Protein AF-0000000070965185 (afdb_homodimer)

Secondary structure (DSSP, 8-state):
---HHHHHHHTT-EE-TTSSEEEEEEE-TTSEEPGGGS-TT--S-EES-EEEEEEEETT--EEEEE-SSEEEEEEEEES-EEEEEEETTTTEEEEEEESS-GGGT-BSEEEEPTT-EEEEEEGGGEEE-TTSS-EEE----TTTSEEEEEEEEESPP-GGG-EEPPHHHHHHH-GGGHHHHHHTS---/---HHHHHHHTT-EE-TTSSEEEEEEE-TTSEE-GGGS-TT--S-EES-EEEEEEEETT--EEEEE-SSEEEEEEEEES-EEEEEEETTTTEEEEEEESS-GGGT-BSEEEEPTT-EEEEEEGGGEEE-TTSS-EEE----TTTSEEEEEEEEESPP-GGG-EEPPHHHHHHH-GGGHHHHHHTS---

InterPro domains:
  IPR009327 Cupin domain of unknown function DUF985 [PF06172] (6-163)
  IPR009327 Cupin domain of unknown function DUF985 [cd06121] (4-180)
  IPR011051 RmlC-like cupin domain superfamily [SSF51182] (2-185)
  IPR014710 RmlC-like jelly roll fold [G3DSA:2.60.120.10] (1-186)
  IPR039935 Uncharacterized protein YML079W-like [PTHR33387] (2-185)

Organism: Chenopodium quinoa (NCBI:txid63459)

pLDDT: mean 97.07, std 2.96, range [78.81, 98.94]

Sequence (376 aa):
MLRASEIVEKLNLTPHPDGGFYFETFRDNSVSLSKSLLPPQYKVDRAVSTAIYFMLPSGSVAKIHRIPCAETFHHYMGEPITVMELDETNGQVKLTRVGPNLLEDEKPQHTVPPLMWFGSFPTKDITISADGSHIEVTPRDGDKYYTLLGVTCAPAFQYEDSESAKRSDLVAKFPKYESLISLLTSFDMLRASEIVEKLNLTPHPDGGFYFETFRDNSVSLSKSLLPPQYKVDRAVSTAIYFMLPSGSVAKIHRIPCAETFHHYMGEPITVMELDETNGQVKLTRVGPNLLEDEKPQHTVPPLMWFGSFPTKDITISADGSHIEVTPRDGDKYYTLLGVTCAPAFQYEDSESAKRSDLVAKFPKYESLISLLTSFD

Structure (mmCIF, N/CA/C/O backbone):
data_AF-0000000070965185-model_v1
#
loop_
_entity.id
_entity.type
_entity.pdbx_description
1 polymer 'DUF985 domain-containing protein'
#
loop_
_atom_site.group_PDB
_atom_site.id
_atom_site.type_symbol
_atom_site.label_atom_id
_atom_site.label_alt_id
_atom_site.label_comp_id
_atom_site.label_asym_id
_atom_site.label_entity_id
_atom_site.label_seq_id
_atom_site.pdbx_PDB_ins_code
_atom_site.Cartn_x
_atom_site.Cartn_y
_atom_site.Cartn_z
_atom_site.occupancy
_atom_site.B_iso_or_equiv
_atom_site.auth_seq_id
_atom_site.auth_comp_id
_atom_site.auth_asym_id
_atom_site.auth_atom_id
_atom_site.pdbx_PDB_model_num
ATOM 1 N N . MET A 1 1 ? -19.797 -3.625 10.93 1 81.62 1 MET A N 1
ATOM 2 C CA . MET A 1 1 ? -18.375 -3.359 10.773 1 81.62 1 MET A CA 1
ATOM 3 C C . MET A 1 1 ? -17.609 -3.699 12.055 1 81.62 1 MET A C 1
ATOM 5 O O . MET A 1 1 ? -18.125 -3.518 13.156 1 81.62 1 MET A O 1
ATOM 9 N N . LEU A 1 2 ? -16.453 -4.359 11.961 1 94.81 2 LEU A N 1
ATOM 10 C CA . LEU A 1 2 ? -15.609 -4.676 13.109 1 94.81 2 LEU A CA 1
ATOM 11 C C . LEU A 1 2 ? -15.289 -3.418 13.914 1 94.81 2 LEU A C 1
ATOM 13 O O . LEU A 1 2 ? -15.102 -2.342 13.344 1 94.81 2 LEU A O 1
ATOM 17 N N . ARG A 1 3 ? -15.25 -3.664 15.273 1 97.56 3 ARG A N 1
ATOM 18 C CA . ARG A 1 3 ? -14.789 -2.586 16.141 1 97.56 3 ARG A CA 1
ATOM 19 C C . ARG A 1 3 ? -13.273 -2.43 16.062 1 97.56 3 ARG A C 1
ATOM 21 O O . ARG A 1 3 ? -12.562 -3.389 15.75 1 97.56 3 ARG A O 1
ATOM 28 N N . ALA A 1 4 ? -12.789 -1.15 16.312 1 98.12 4 ALA A N 1
ATOM 29 C CA . ALA A 1 4 ? -11.352 -0.896 16.312 1 98.12 4 ALA A CA 1
ATOM 30 C C . ALA A 1 4 ? -10.625 -1.854 17.25 1 98.12 4 ALA A C 1
ATOM 32 O O . ALA A 1 4 ? -9.562 -2.383 16.906 1 98.12 4 ALA A O 1
ATOM 33 N N . SER A 1 5 ? -11.195 -2.061 18.375 1 97.94 5 SER A N 1
ATOM 34 C CA . SER A 1 5 ? -10.555 -2.914 19.375 1 97.94 5 SER A CA 1
ATOM 35 C C . SER A 1 5 ? -10.414 -4.344 18.859 1 97.94 5 SER A C 1
ATOM 37 O O . SER A 1 5 ? -9.422 -5.02 19.156 1 97.94 5 SER A O 1
ATOM 39 N N . GLU A 1 6 ? -11.359 -4.84 18.125 1 97.94 6 GLU A N 1
ATOM 40 C CA . GLU A 1 6 ? -11.281 -6.172 17.531 1 97.94 6 GLU A CA 1
ATOM 41 C C . GLU A 1 6 ? -10.172 -6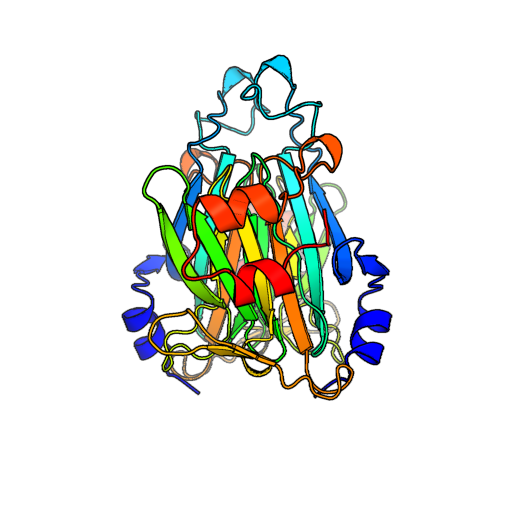.246 16.484 1 97.94 6 GLU A C 1
ATOM 43 O O . GLU A 1 6 ? -9.461 -7.25 16.375 1 97.94 6 GLU A O 1
ATOM 48 N N . ILE A 1 7 ? -10.07 -5.176 15.734 1 98.25 7 ILE A N 1
ATOM 49 C CA . ILE A 1 7 ? -9.047 -5.121 14.688 1 98.25 7 ILE A CA 1
ATOM 50 C C . ILE A 1 7 ? -7.664 -5.062 15.328 1 98.25 7 ILE A C 1
ATOM 52 O O . ILE A 1 7 ? -6.738 -5.742 14.883 1 98.25 7 ILE A O 1
ATOM 56 N N . VAL A 1 8 ? -7.535 -4.23 16.359 1 98.06 8 VAL A N 1
ATOM 57 C CA . VAL A 1 8 ? -6.277 -4.098 17.094 1 98.06 8 VAL A CA 1
ATOM 58 C C . VAL A 1 8 ? -5.816 -5.469 17.578 1 98.06 8 VAL A C 1
ATOM 60 O O . VAL A 1 8 ? -4.645 -5.82 17.438 1 98.06 8 VAL A O 1
ATOM 63 N N . GLU A 1 9 ? -6.711 -6.207 18.031 1 97.31 9 GLU A N 1
ATOM 64 C CA . GLU A 1 9 ? -6.395 -7.551 18.516 1 97.31 9 GLU A CA 1
ATOM 65 C C . GLU A 1 9 ? -6.051 -8.484 17.359 1 97.31 9 GLU A C 1
ATOM 67 O O . GLU A 1 9 ? -5.031 -9.18 17.406 1 97.31 9 GLU A O 1
ATOM 72 N N . LYS A 1 10 ? -6.805 -8.523 16.328 1 97.06 10 LYS A N 1
ATOM 73 C CA . LYS A 1 10 ? -6.66 -9.453 15.219 1 97.06 10 LYS A CA 1
ATOM 74 C C . LYS A 1 10 ? -5.359 -9.203 14.461 1 97.06 10 LYS A C 1
ATOM 76 O O . LYS A 1 10 ? -4.734 -10.141 13.961 1 97.06 10 LYS A O 1
ATOM 81 N N . LEU A 1 11 ? -5.016 -7.887 14.383 1 98.12 11 LEU A N 1
ATOM 82 C CA . LEU A 1 11 ? -3.848 -7.531 13.586 1 98.12 11 LEU A CA 1
ATOM 83 C C . LEU A 1 11 ? -2.645 -7.246 14.484 1 98.12 11 LEU A C 1
ATOM 85 O O . LEU A 1 11 ? -1.603 -6.797 14 1 98.12 11 LEU A O 1
ATOM 89 N N . ASN A 1 12 ? -2.771 -7.457 15.789 1 98 12 ASN A N 1
ATOM 90 C CA . ASN A 1 12 ? -1.71 -7.27 16.781 1 98 12 ASN A CA 1
ATOM 91 C C . ASN A 1 12 ? -1.151 -5.852 16.734 1 98 12 ASN A C 1
ATOM 93 O O . ASN A 1 12 ? 0.064 -5.656 16.797 1 98 12 ASN A O 1
ATOM 97 N N . LEU A 1 13 ? -2.043 -4.887 16.625 1 98.69 13 LEU A N 1
ATOM 98 C CA . LEU A 1 13 ? -1.599 -3.496 16.609 1 98.69 13 LEU A CA 1
ATOM 99 C C . LEU A 1 13 ? -1.17 -3.041 18 1 98.69 13 LEU A C 1
ATOM 101 O O . LEU A 1 13 ? -1.709 -3.51 19 1 98.69 13 LEU A O 1
ATOM 105 N N . THR A 1 14 ? -0.198 -2.125 18.031 1 98.44 14 THR A N 1
ATOM 106 C CA . THR A 1 14 ? 0.245 -1.485 19.266 1 98.44 14 THR A CA 1
ATOM 107 C C . THR A 1 14 ? 0.152 0.034 19.156 1 98.44 14 THR A C 1
ATOM 109 O O . THR A 1 14 ? 0.098 0.575 18.047 1 98.44 14 THR A O 1
ATOM 112 N N . PRO A 1 15 ? 0.067 0.725 20.234 1 96.5 15 PRO A N 1
ATOM 113 C CA . PRO A 1 15 ? -0.007 2.186 20.156 1 96.5 15 PRO A CA 1
ATOM 114 C C . PRO A 1 15 ? 1.183 2.799 19.422 1 96.5 15 PRO A C 1
ATOM 116 O O . PRO A 1 15 ? 2.322 2.373 19.625 1 96.5 15 PRO A O 1
ATOM 119 N N . HIS A 1 16 ? 0.896 3.67 18.547 1 93.94 16 HIS A N 1
ATOM 120 C CA . HIS A 1 16 ? 1.925 4.441 17.859 1 93.94 16 HIS A CA 1
ATOM 121 C C . HIS A 1 16 ? 2.357 5.648 18.688 1 93.94 16 HIS A C 1
ATOM 123 O O . HIS A 1 16 ? 1.524 6.305 19.312 1 93.94 16 HIS A O 1
ATOM 129 N N . PRO A 1 17 ? 3.564 6.094 18.641 1 84.12 17 PRO A N 1
ATOM 130 C CA . PRO A 1 17 ? 4.035 7.238 19.422 1 84.12 17 PRO A CA 1
ATOM 131 C C . PRO A 1 17 ? 3.342 8.547 19.031 1 84.12 17 PRO A C 1
ATOM 133 O O . PRO A 1 17 ? 3.141 9.414 19.891 1 84.12 17 PRO A O 1
ATOM 136 N N . ASP A 1 18 ? 2.879 8.656 17.812 1 78.81 18 ASP A N 1
ATOM 137 C CA . ASP A 1 18 ? 2.322 9.922 17.344 1 78.81 18 ASP A CA 1
ATOM 138 C C . ASP A 1 18 ? 0.8 9.836 17.234 1 78.81 18 ASP A C 1
ATOM 140 O O . ASP A 1 18 ? 0.172 10.703 16.609 1 78.81 18 ASP A O 1
ATOM 144 N N . GLY A 1 19 ? 0.265 8.766 17.75 1 85.44 19 GLY A N 1
ATOM 145 C CA . GLY A 1 19 ? -1.185 8.648 17.719 1 85.44 19 GLY A CA 1
ATOM 146 C C . GLY A 1 19 ? -1.668 7.453 16.906 1 85.44 19 GLY A C 1
ATOM 147 O O . GLY A 1 19 ? -1.078 7.109 15.883 1 85.44 19 GLY A O 1
ATOM 148 N N . GLY A 1 20 ? -2.668 6.824 17.391 1 95.12 20 GLY A N 1
ATOM 149 C CA . GLY A 1 20 ? -3.242 5.652 16.75 1 95.12 20 GLY A CA 1
ATOM 150 C C . GLY A 1 20 ? -2.529 4.363 17.125 1 95.12 20 GLY A C 1
ATOM 151 O O . GLY A 1 20 ? -2.016 4.23 18.234 1 95.12 20 GLY A O 1
ATOM 152 N N . PHE A 1 21 ? -2.676 3.379 16.203 1 98.5 21 PHE A N 1
ATOM 153 C CA . PHE A 1 21 ? -2.08 2.061 16.391 1 98.5 21 PHE A CA 1
ATOM 154 C C . PHE A 1 21 ? -1.338 1.624 15.125 1 98.5 21 PHE A C 1
ATOM 156 O O . PHE A 1 21 ? -1.629 2.105 14.031 1 98.5 21 PHE A O 1
ATOM 163 N N . TYR A 1 22 ? -0.39 0.752 15.352 1 98.69 22 TYR A N 1
ATOM 164 C CA . TYR A 1 22 ? 0.318 0.287 14.164 1 98.69 22 TYR A CA 1
ATOM 165 C C . TYR A 1 22 ? 0.951 -1.078 14.406 1 98.69 22 TYR A C 1
ATOM 167 O O . TYR A 1 22 ? 0.927 -1.59 15.531 1 98.69 22 TYR A O 1
ATOM 175 N N . PHE A 1 23 ? 1.422 -1.699 13.391 1 98.75 23 PHE A N 1
ATOM 176 C CA . PHE A 1 23 ? 2.219 -2.92 13.383 1 98.75 23 PHE A CA 1
ATOM 177 C C . PHE A 1 23 ? 3.08 -2.998 12.133 1 98.75 23 PHE A C 1
ATOM 179 O O . PHE A 1 23 ? 2.578 -2.836 11.016 1 98.75 23 PHE A O 1
ATOM 186 N N . GLU A 1 24 ? 4.398 -3.158 12.352 1 98.75 24 GLU A N 1
ATOM 187 C CA . GLU A 1 24 ? 5.25 -3.352 11.18 1 98.75 24 GLU A CA 1
ATOM 188 C C . GLU A 1 24 ? 5.09 -4.754 10.602 1 98.75 24 GLU A C 1
ATOM 190 O O . GLU A 1 24 ? 5.523 -5.734 11.211 1 98.75 24 GLU A O 1
ATOM 195 N N . THR A 1 25 ? 4.523 -4.816 9.406 1 98.81 25 THR A N 1
ATOM 196 C CA . THR A 1 25 ? 4.191 -6.098 8.797 1 98.81 25 THR A CA 1
ATOM 197 C C . THR A 1 25 ? 5.371 -6.633 7.992 1 98.81 25 THR A C 1
ATOM 199 O O . THR A 1 25 ? 5.449 -7.832 7.711 1 98.81 25 THR A O 1
ATOM 202 N N . PHE A 1 26 ? 6.23 -5.719 7.586 1 98.81 26 PHE A N 1
ATOM 203 C CA . PHE A 1 26 ? 7.297 -6.117 6.676 1 98.81 26 PHE A CA 1
ATOM 204 C C . PHE A 1 26 ? 8.461 -5.133 6.734 1 98.81 26 PHE A C 1
ATOM 206 O O . PHE A 1 26 ? 8.25 -3.922 6.812 1 98.81 26 PHE A O 1
ATOM 213 N N . ARG A 1 27 ? 9.68 -5.602 6.785 1 98.75 27 ARG A N 1
ATOM 214 C CA . ARG A 1 27 ? 10.945 -4.91 6.57 1 98.75 27 ARG A CA 1
ATOM 215 C C . ARG A 1 27 ? 11.852 -5.695 5.625 1 98.75 27 ARG A C 1
ATOM 217 O O . ARG A 1 27 ? 12.188 -6.852 5.898 1 98.75 27 ARG A O 1
ATOM 224 N N . ASP A 1 28 ? 12.227 -5.086 4.535 1 98.75 28 ASP A N 1
ATOM 225 C CA . ASP A 1 28 ? 12.906 -5.82 3.473 1 98.75 28 ASP A CA 1
ATOM 226 C C . ASP A 1 28 ? 14.422 -5.699 3.6 1 98.75 28 ASP A C 1
ATOM 228 O O . ASP A 1 28 ? 15.016 -4.754 3.078 1 98.75 28 ASP A O 1
ATOM 232 N N . ASN A 1 29 ? 15.047 -6.684 4.109 1 97.56 29 ASN A N 1
ATOM 233 C CA . ASN A 1 29 ? 16.5 -6.684 4.289 1 97.56 29 ASN A CA 1
ATOM 234 C C . ASN A 1 29 ? 17.203 -7.352 3.117 1 97.56 29 ASN A C 1
ATOM 236 O O . ASN A 1 29 ? 18.422 -7.578 3.166 1 97.56 29 ASN A O 1
ATOM 240 N N . SER A 1 30 ? 16.453 -7.656 2.039 1 97.62 30 SER A N 1
ATOM 241 C CA . SER A 1 30 ? 17.078 -8.289 0.884 1 97.62 30 SER A CA 1
ATOM 242 C C . SER A 1 30 ? 18.031 -7.336 0.18 1 97.62 30 SER A C 1
ATOM 244 O O . SER A 1 30 ? 18.938 -7.77 -0.54 1 97.62 30 SER A O 1
ATOM 246 N N . VAL A 1 31 ? 17.797 -6.043 0.33 1 97.88 31 VAL A N 1
ATOM 247 C CA . VAL A 1 31 ? 18.703 -4.996 -0.11 1 97.88 31 VAL A CA 1
ATOM 248 C C . VAL A 1 31 ? 19.016 -4.059 1.055 1 97.88 31 VAL A C 1
ATOM 250 O O . VAL A 1 31 ? 18.109 -3.455 1.634 1 97.88 31 VAL A O 1
ATOM 253 N N . SER A 1 32 ? 20.234 -3.98 1.403 1 97.19 32 SER A N 1
ATOM 254 C CA . SER A 1 32 ? 20.688 -3.064 2.445 1 97.19 32 SER A CA 1
ATOM 255 C C . SER A 1 32 ? 21.266 -1.784 1.845 1 97.19 32 SER A C 1
ATOM 257 O O . SER A 1 32 ? 22.125 -1.837 0.962 1 97.19 32 SER A O 1
ATOM 259 N N . LEU A 1 33 ? 20.75 -0.691 2.311 1 97.88 33 LEU A N 1
ATOM 260 C CA . LEU A 1 33 ? 21.219 0.603 1.822 1 97.88 33 LEU A CA 1
ATOM 261 C C . LEU A 1 33 ? 22.141 1.273 2.842 1 97.88 33 LEU A C 1
ATOM 263 O O . LEU A 1 33 ? 21.703 1.611 3.945 1 97.88 33 LEU A O 1
ATOM 267 N N . SER A 1 34 ? 23.359 1.507 2.4 1 97.06 34 SER A N 1
ATOM 268 C CA . SER A 1 34 ? 24.312 2.176 3.271 1 97.06 34 SER A CA 1
ATOM 269 C C . SER A 1 34 ? 24.047 3.674 3.354 1 97.06 34 SER A C 1
ATOM 271 O O . SER A 1 34 ? 23.75 4.312 2.34 1 97.06 34 SER A O 1
ATOM 273 N N . LYS A 1 35 ? 24.234 4.137 4.52 1 97.38 35 LYS A N 1
ATOM 274 C CA . LYS A 1 35 ? 24.094 5.57 4.746 1 97.38 35 LYS A CA 1
ATOM 275 C C . LYS A 1 35 ? 24.938 6.375 3.766 1 97.38 35 LYS A C 1
ATOM 277 O O . LYS A 1 35 ? 24.5 7.418 3.271 1 97.38 35 LYS A O 1
ATOM 282 N N . SER A 1 36 ? 26.094 5.887 3.436 1 96.12 36 SER A N 1
ATOM 283 C CA . SER A 1 36 ? 27.062 6.617 2.619 1 96.12 36 SER A CA 1
ATOM 284 C C . SER A 1 36 ? 26.562 6.766 1.184 1 96.12 36 SER A C 1
ATOM 286 O O . SER A 1 36 ? 27.062 7.602 0.431 1 96.12 36 SER A O 1
ATOM 288 N N . LEU A 1 37 ? 25.609 5.988 0.803 1 92.88 37 LEU A N 1
ATOM 289 C CA . LEU A 1 37 ? 25.109 6 -0.57 1 92.88 37 LEU A CA 1
ATOM 290 C C . LEU A 1 37 ? 23.781 6.723 -0.662 1 92.88 37 LEU A C 1
ATOM 292 O O . LEU A 1 37 ? 23.188 6.809 -1.74 1 92.88 37 LEU A O 1
ATOM 296 N N . LEU A 1 38 ? 23.297 7.199 0.474 1 97.62 38 LEU A N 1
ATOM 297 C CA . LEU A 1 38 ? 22.016 7.879 0.551 1 97.62 38 LEU A CA 1
ATOM 298 C C . LEU A 1 38 ? 22.188 9.383 0.737 1 97.62 38 LEU A C 1
ATOM 300 O O . LEU A 1 38 ? 23.25 9.828 1.171 1 97.62 38 LEU A O 1
ATOM 304 N N . PRO A 1 39 ? 21.141 10.141 0.344 1 97.31 39 PRO A N 1
ATOM 305 C CA . PRO A 1 39 ? 21.188 11.57 0.671 1 97.31 39 PRO A CA 1
ATOM 306 C C . PRO A 1 39 ? 21.469 11.828 2.15 1 97.31 39 PRO A C 1
ATOM 308 O O . PRO A 1 39 ? 21.141 10.984 2.996 1 97.31 39 PRO A O 1
ATOM 311 N N . PRO A 1 40 ? 21.953 13.008 2.498 1 97.38 40 PRO A N 1
ATOM 312 C CA . PRO A 1 40 ? 22.438 13.258 3.855 1 97.38 40 PRO A CA 1
ATOM 313 C C . PRO A 1 40 ? 21.328 13.266 4.895 1 97.38 40 PRO A C 1
ATOM 315 O O . PRO A 1 40 ? 21.594 13.148 6.094 1 97.38 40 PRO A O 1
ATOM 318 N N . GLN A 1 41 ? 20.125 13.367 4.461 1 97.31 41 GLN A N 1
ATOM 319 C CA . GLN A 1 41 ? 18.984 13.391 5.387 1 97.31 41 GLN A CA 1
ATOM 320 C C . GLN A 1 41 ? 18.75 12.008 6 1 97.31 41 GLN A C 1
ATOM 322 O O . GLN A 1 41 ? 18.031 11.883 6.992 1 97.31 41 GLN A O 1
ATOM 327 N N . TYR A 1 42 ? 19.312 10.984 5.301 1 98.5 42 TYR A N 1
ATOM 328 C CA . TYR A 1 42 ? 19.297 9.648 5.887 1 98.5 42 TYR A CA 1
ATOM 329 C C . TYR A 1 42 ? 20.453 9.453 6.855 1 98.5 42 TYR A C 1
ATOM 331 O O . TYR A 1 42 ? 21.609 9.531 6.465 1 98.5 42 TYR A O 1
ATOM 339 N N . LYS A 1 43 ? 20.172 9.008 8.07 1 98.38 43 LYS A N 1
ATOM 340 C CA . LYS A 1 43 ? 21.172 9.133 9.133 1 98.38 43 LYS A CA 1
ATOM 341 C C . LYS A 1 43 ? 21.781 7.781 9.477 1 98.38 43 LYS A C 1
ATOM 343 O O . LYS A 1 43 ? 22.797 7.715 10.172 1 98.38 43 LYS A O 1
ATOM 348 N N . VAL A 1 44 ? 21.156 6.691 9.055 1 98.31 44 VAL A N 1
ATOM 349 C CA . VAL A 1 44 ? 21.656 5.359 9.383 1 98.31 44 VAL A CA 1
ATOM 350 C C . VAL A 1 44 ? 21.484 4.438 8.18 1 98.31 44 VAL A C 1
ATOM 352 O O . VAL A 1 44 ? 20.75 4.758 7.242 1 98.31 44 VAL A O 1
ATOM 355 N N . ASP A 1 45 ? 22.25 3.305 8.195 1 98.31 45 ASP A N 1
ATOM 356 C CA . ASP A 1 45 ? 21.953 2.229 7.25 1 98.31 45 ASP A CA 1
ATOM 357 C C . ASP A 1 45 ? 20.531 1.712 7.422 1 98.31 45 ASP A C 1
ATOM 359 O O . ASP A 1 45 ? 19.938 1.855 8.492 1 98.31 45 ASP A O 1
ATOM 363 N N . ARG A 1 46 ? 20.125 1.162 6.305 1 98 46 ARG A N 1
ATOM 364 C CA . ARG A 1 46 ? 18.75 0.703 6.477 1 98 46 ARG A CA 1
ATOM 365 C C . ARG A 1 46 ? 18.375 -0.312 5.406 1 98 46 ARG A C 1
ATOM 367 O O . ARG A 1 46 ? 19.078 -0.448 4.398 1 98 46 ARG A O 1
ATOM 374 N N . ALA A 1 47 ? 17.266 -0.967 5.676 1 98.5 47 ALA A N 1
ATOM 375 C CA . ALA A 1 47 ? 16.609 -1.836 4.699 1 98.5 47 ALA A CA 1
ATOM 376 C C . ALA A 1 47 ? 15.992 -1.021 3.568 1 98.5 47 ALA A C 1
ATOM 378 O O . ALA A 1 47 ? 15.93 0.209 3.645 1 98.5 47 ALA A O 1
ATOM 379 N N . VAL A 1 48 ? 15.531 -1.652 2.545 1 98.62 48 VAL A N 1
ATOM 380 C CA . VAL A 1 48 ? 15.133 -0.94 1.335 1 98.62 48 VAL A CA 1
ATOM 381 C C . VAL A 1 48 ? 13.68 -0.483 1.459 1 98.62 48 VAL A C 1
ATOM 383 O O . VAL A 1 48 ? 13.273 0.493 0.824 1 98.62 48 VAL A O 1
ATOM 386 N N . SER A 1 49 ? 12.93 -1.162 2.326 1 98.88 49 SER A N 1
ATOM 387 C CA . SER A 1 49 ? 11.547 -0.715 2.449 1 98.88 49 SER A CA 1
ATOM 388 C C . SER A 1 49 ? 10.898 -1.261 3.719 1 98.88 49 SER A C 1
ATOM 390 O O . SER A 1 49 ? 11.398 -2.219 4.312 1 98.88 49 SER A O 1
ATOM 392 N N . THR A 1 50 ? 9.828 -0.645 4.121 1 98.94 50 THR A N 1
ATOM 393 C CA . THR A 1 50 ? 8.969 -1.132 5.191 1 98.94 50 THR A CA 1
ATOM 394 C C . THR A 1 50 ? 7.5 -1.001 4.805 1 98.94 50 THR A C 1
ATOM 396 O O . THR A 1 50 ? 7.145 -0.164 3.975 1 98.94 50 THR A O 1
ATOM 399 N N . ALA A 1 51 ? 6.691 -1.828 5.363 1 98.94 51 ALA A N 1
ATOM 400 C CA . ALA A 1 51 ? 5.234 -1.729 5.344 1 98.94 51 ALA A CA 1
ATOM 401 C C . ALA A 1 51 ? 4.656 -1.893 6.746 1 98.94 51 ALA A C 1
ATOM 403 O O . ALA A 1 51 ? 5.145 -2.705 7.535 1 98.94 51 ALA A O 1
ATOM 404 N N . ILE A 1 52 ? 3.627 -1.116 7.043 1 98.88 52 ILE A N 1
ATOM 405 C CA . ILE A 1 52 ? 2.953 -1.248 8.328 1 98.88 52 ILE A CA 1
ATOM 406 C C . ILE A 1 52 ? 1.439 -1.248 8.117 1 98.88 52 ILE A C 1
ATOM 408 O O . ILE A 1 52 ? 0.95 -0.789 7.082 1 98.88 52 ILE A O 1
ATOM 412 N N . TYR A 1 53 ? 0.749 -1.8 9.086 1 98.88 53 TYR A N 1
ATOM 413 C CA . TYR A 1 53 ? -0.616 -1.374 9.375 1 98.88 53 TYR A CA 1
ATOM 414 C C . TYR A 1 53 ? -0.624 -0.085 10.188 1 98.88 53 TYR A C 1
ATOM 416 O O . TYR A 1 53 ? 0.222 0.109 11.062 1 98.88 53 TYR A O 1
ATOM 424 N N . PHE A 1 54 ? -1.516 0.7 9.953 1 98.81 54 PHE A N 1
ATOM 425 C CA . PHE A 1 54 ? -1.743 1.922 10.719 1 98.81 54 PHE A CA 1
ATOM 426 C C . PHE A 1 54 ? -3.234 2.174 10.906 1 98.81 54 PHE A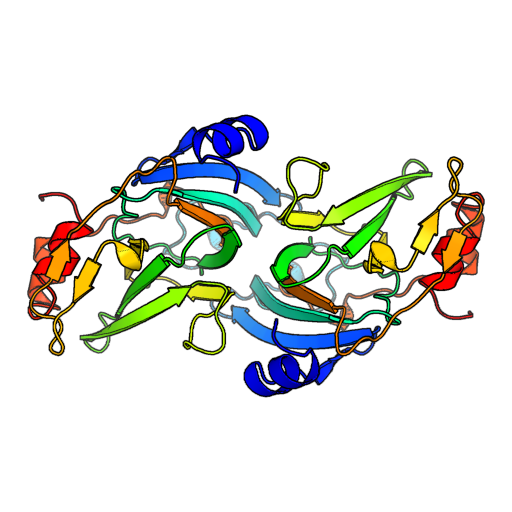 C 1
ATOM 428 O O . PHE A 1 54 ? -4.004 2.117 9.945 1 98.81 54 PHE A O 1
ATOM 435 N N . MET A 1 55 ? -3.643 2.355 12.133 1 98.81 55 MET A N 1
ATOM 436 C CA . MET A 1 55 ? -5.035 2.656 12.445 1 98.81 55 MET A CA 1
ATOM 437 C C . MET A 1 55 ? -5.156 4.008 13.133 1 98.81 55 MET A C 1
ATOM 439 O O . MET A 1 55 ? -4.449 4.281 14.109 1 98.81 55 MET A O 1
ATOM 443 N N . LEU A 1 56 ? -6.004 4.816 12.617 1 98.75 56 LEU A N 1
ATOM 444 C CA . LEU A 1 56 ? -6.301 6.113 13.211 1 98.75 56 LEU A CA 1
ATOM 445 C C . LEU A 1 56 ? -7.762 6.191 13.648 1 98.75 56 LEU A C 1
ATOM 447 O O . LEU A 1 56 ? -8.648 6.426 12.828 1 98.75 56 LEU A O 1
ATOM 451 N N . PRO A 1 57 ? -8.023 6.02 14.938 1 98.5 57 PRO A N 1
ATOM 452 C CA . PRO A 1 57 ? -9.391 6.16 15.438 1 98.5 57 PRO A CA 1
ATOM 453 C C . PRO A 1 57 ? -9.836 7.617 15.539 1 98.5 57 PRO A C 1
ATOM 455 O O . PRO A 1 57 ? -9 8.516 15.664 1 98.5 57 PRO A O 1
ATOM 458 N N . SER A 1 58 ? -11.141 7.793 15.461 1 98.5 58 SER A N 1
ATOM 459 C CA . SER A 1 58 ? -11.688 9.109 15.797 1 98.5 58 SER A CA 1
ATOM 460 C C . SER A 1 58 ? -11.172 9.578 17.156 1 98.5 58 SER A C 1
ATOM 462 O O . SER A 1 58 ? -11.008 8.781 18.078 1 98.5 58 SER A O 1
ATOM 464 N N . GLY A 1 59 ? -10.852 10.883 17.188 1 97.5 59 GLY A N 1
ATOM 465 C CA . GLY A 1 59 ? -10.32 11.438 18.422 1 97.5 59 GLY A CA 1
ATOM 466 C C . GLY A 1 59 ? -8.805 11.453 18.469 1 97.5 59 GLY A C 1
ATOM 467 O O . GLY A 1 59 ? -8.211 12.047 19.375 1 97.5 59 GLY A O 1
ATOM 468 N N . SER A 1 60 ? -8.203 10.805 17.531 1 97 60 SER A N 1
ATOM 469 C CA . SER A 1 60 ? -6.746 10.789 17.406 1 97 60 SER A CA 1
ATOM 470 C C . SER A 1 60 ? -6.285 11.469 16.125 1 97 60 SER A C 1
ATOM 472 O O . SER A 1 60 ? -7.059 11.594 15.172 1 97 60 SER A O 1
ATOM 474 N N . VAL A 1 61 ? -5.035 11.969 16.109 1 97.19 61 VAL A N 1
ATOM 475 C CA . VAL A 1 61 ? -4.406 12.523 14.922 1 97.19 61 VAL A CA 1
ATOM 476 C C . VAL A 1 61 ? -3.002 11.945 14.758 1 97.19 61 VAL A C 1
ATOM 478 O O . VAL A 1 61 ? -2.451 11.367 15.695 1 97.19 61 VAL A O 1
ATOM 481 N N . ALA A 1 62 ? -2.512 11.984 13.578 1 97.12 62 ALA A N 1
ATOM 482 C CA . ALA A 1 62 ? -1.088 11.781 13.328 1 97.12 62 ALA A CA 1
ATOM 483 C C . ALA A 1 62 ? -0.357 13.117 13.203 1 97.12 62 ALA A C 1
ATOM 485 O O . ALA A 1 62 ? -0.611 13.883 12.273 1 97.12 62 ALA A O 1
ATOM 486 N N . LYS A 1 63 ? 0.545 13.352 14.07 1 96.69 63 LYS A N 1
ATOM 487 C CA . LYS A 1 63 ? 1.175 14.664 14.188 1 96.69 63 LYS A CA 1
ATOM 488 C C . LYS A 1 63 ? 2.072 14.945 12.984 1 96.69 63 LYS A C 1
ATOM 490 O O . LYS A 1 63 ? 2.602 14.023 12.367 1 96.69 63 LYS A O 1
ATOM 495 N N . ILE A 1 64 ? 2.271 16.234 12.758 1 97.25 64 ILE A N 1
ATOM 496 C CA . ILE A 1 64 ? 3.096 16.688 11.641 1 97.25 64 ILE A CA 1
ATOM 497 C C . ILE A 1 64 ? 4.551 16.297 11.883 1 97.25 64 ILE A C 1
ATOM 499 O O . ILE A 1 64 ? 5.102 16.562 12.953 1 97.25 64 ILE A O 1
ATOM 503 N N . HIS A 1 65 ? 5.117 15.641 10.953 1 97.12 65 HIS A N 1
ATOM 504 C CA . HIS A 1 65 ? 6.523 15.234 10.945 1 97.12 65 HIS A CA 1
ATOM 505 C C . HIS A 1 65 ? 7.082 15.219 9.531 1 97.12 65 HIS A C 1
ATOM 507 O O . HIS A 1 65 ? 6.348 15.422 8.562 1 97.12 65 HIS A O 1
ATOM 513 N N . ARG A 1 66 ? 8.328 15.133 9.461 1 97.69 66 ARG A N 1
ATOM 514 C CA . ARG A 1 66 ? 9.039 15.078 8.188 1 97.69 66 ARG A CA 1
ATOM 515 C C . ARG A 1 66 ? 10.062 13.953 8.172 1 97.69 66 ARG A C 1
ATOM 517 O O . ARG A 1 66 ? 10.758 13.727 9.164 1 97.69 66 ARG A O 1
ATOM 524 N N . ILE A 1 67 ? 10.078 13.219 7.062 1 98.25 67 ILE A N 1
ATOM 525 C CA . ILE A 1 67 ? 11.023 12.117 6.871 1 98.25 67 ILE A CA 1
ATOM 526 C C . ILE A 1 67 ? 11.641 12.211 5.477 1 98.25 67 ILE A C 1
ATOM 528 O O . ILE A 1 67 ? 11.062 12.812 4.57 1 98.25 67 ILE A O 1
ATOM 532 N N . PRO A 1 68 ? 12.82 11.633 5.32 1 98.5 68 PRO A N 1
ATOM 533 C CA . PRO A 1 68 ? 13.492 11.773 4.027 1 98.5 68 PRO A CA 1
ATOM 534 C C . PRO A 1 68 ? 12.906 10.852 2.957 1 98.5 68 PRO A C 1
ATOM 536 O O . PRO A 1 68 ? 13.109 11.094 1.762 1 98.5 68 PRO A O 1
ATOM 539 N N . CYS A 1 69 ? 12.219 9.797 3.344 1 98.69 69 CYS A N 1
ATOM 540 C CA . CYS A 1 69 ? 11.648 8.898 2.348 1 98.69 69 CYS A CA 1
ATOM 541 C C . CYS A 1 69 ? 10.227 9.312 1.996 1 98.69 69 CYS A C 1
ATOM 543 O O . CYS A 1 69 ? 9.57 10.023 2.764 1 98.69 69 CYS A O 1
ATOM 545 N N . ALA A 1 70 ? 9.789 8.953 0.802 1 98.75 70 ALA A N 1
ATOM 546 C CA . ALA A 1 70 ? 8.367 9.055 0.49 1 98.75 70 ALA A CA 1
ATOM 547 C C . ALA A 1 70 ? 7.547 8.102 1.354 1 98.75 70 ALA A C 1
ATOM 549 O O . ALA A 1 70 ? 8.047 7.062 1.79 1 98.75 70 ALA A O 1
ATOM 550 N N . GLU A 1 71 ? 6.41 8.477 1.661 1 98.75 71 GLU A N 1
ATOM 551 C CA . GLU A 1 71 ? 5.465 7.66 2.416 1 98.75 71 GLU A CA 1
ATOM 552 C C . GLU A 1 71 ? 4.141 7.516 1.671 1 98.75 71 GLU A C 1
ATOM 554 O O . GLU A 1 71 ? 3.518 8.516 1.302 1 98.75 71 GLU A O 1
ATOM 559 N N . THR A 1 72 ? 3.729 6.309 1.385 1 98.94 72 THR A N 1
ATOM 560 C CA . THR A 1 72 ? 2.482 6.066 0.665 1 98.94 72 THR A CA 1
ATOM 561 C C . THR A 1 72 ? 1.414 5.516 1.605 1 98.94 72 THR A C 1
ATOM 563 O O . THR A 1 72 ? 1.645 4.527 2.305 1 98.94 72 THR A O 1
ATOM 566 N N . PHE A 1 73 ? 0.253 6.152 1.625 1 98.94 73 PHE A N 1
ATOM 567 C CA . PHE A 1 73 ? -0.916 5.715 2.379 1 98.94 73 PHE A CA 1
ATOM 568 C C . PHE A 1 73 ? -1.826 4.855 1.514 1 98.94 73 PHE A C 1
ATOM 570 O O . PHE A 1 73 ? -2.039 5.152 0.337 1 98.94 73 PHE A O 1
ATOM 577 N N . HIS A 1 74 ? -2.352 3.809 2.082 1 98.94 74 HIS A N 1
ATOM 578 C CA . HIS A 1 74 ? -3.307 2.902 1.452 1 98.94 74 HIS A CA 1
ATOM 579 C C . HIS A 1 74 ? -4.551 2.729 2.316 1 98.94 74 HIS A C 1
ATOM 581 O O . HIS A 1 74 ? -4.473 2.211 3.432 1 98.94 74 HIS A O 1
ATOM 587 N N . HIS A 1 75 ? -5.715 3.1 1.838 1 98.94 75 HIS A N 1
ATOM 588 C CA . HIS A 1 75 ? -6.934 2.945 2.619 1 98.94 75 HIS A CA 1
ATOM 589 C C . HIS A 1 75 ? -7.453 1.513 2.553 1 98.94 75 HIS A C 1
ATOM 591 O O . HIS A 1 75 ? -7.652 0.971 1.463 1 98.94 75 HIS A O 1
ATOM 597 N N . TYR A 1 76 ? -7.711 0.933 3.705 1 98.75 76 TYR A N 1
ATOM 598 C CA . TYR A 1 76 ? -8.203 -0.441 3.736 1 98.75 76 TYR A CA 1
ATOM 599 C C . TYR A 1 76 ? -9.656 -0.492 4.188 1 98.75 76 TYR A C 1
ATOM 601 O O . TYR A 1 76 ? -10.484 -1.152 3.555 1 98.75 76 TYR A O 1
ATOM 609 N N . MET A 1 77 ? -9.898 0.205 5.379 1 97.62 77 MET A N 1
ATOM 610 C CA . MET A 1 77 ? -11.203 0.064 6.016 1 97.62 77 MET A CA 1
ATOM 611 C C . MET A 1 77 ? -11.57 1.326 6.789 1 97.62 77 MET A C 1
ATOM 613 O O . MET A 1 77 ? -10.695 2.027 7.297 1 97.62 77 MET A O 1
ATOM 617 N N . GLY A 1 78 ? -12.883 1.516 6.914 1 98 78 GLY A N 1
ATOM 618 C CA . GLY A 1 78 ? -13.383 2.602 7.738 1 98 78 GLY A CA 1
ATOM 619 C C . GLY A 1 78 ? -13.531 3.908 6.98 1 98 78 GLY A C 1
ATOM 620 O O . GLY A 1 78 ? -13.789 3.906 5.777 1 98 78 GLY A O 1
ATOM 621 N N . GLU A 1 79 ? -13.469 4.98 7.707 1 98.12 79 GLU A N 1
ATOM 622 C CA . GLU A 1 79 ? -13.695 6.312 7.156 1 98.12 79 GLU A CA 1
ATOM 623 C C . GLU A 1 79 ? -12.406 6.918 6.609 1 98.12 79 GLU A C 1
ATOM 625 O O . GLU A 1 79 ? -11.312 6.422 6.891 1 98.12 79 GLU A O 1
ATOM 630 N N . PRO A 1 80 ? -12.5 7.945 5.777 1 98.81 80 PRO A N 1
ATOM 631 C CA . PRO A 1 80 ? -11.281 8.547 5.23 1 98.81 80 PRO A CA 1
ATOM 632 C C . PRO A 1 80 ? -10.5 9.352 6.27 1 98.81 80 PRO A C 1
ATOM 634 O O . PRO A 1 80 ? -11.062 9.766 7.285 1 98.81 80 PRO A O 1
ATOM 637 N N . ILE A 1 81 ? -9.258 9.453 5.992 1 98.81 81 ILE A N 1
ATOM 638 C CA . ILE A 1 81 ? -8.445 10.469 6.664 1 98.81 81 ILE A CA 1
ATOM 639 C C . ILE A 1 81 ? -8.133 11.602 5.691 1 98.81 81 ILE A C 1
ATOM 641 O O . ILE A 1 81 ? -8.219 11.43 4.477 1 98.81 81 ILE A O 1
ATOM 645 N N . THR A 1 82 ? -7.781 12.727 6.266 1 98.88 82 THR A N 1
ATOM 646 C CA . THR A 1 82 ? -7.188 13.82 5.5 1 98.88 82 THR A CA 1
ATOM 647 C C . THR A 1 82 ? -5.703 13.961 5.812 1 98.88 82 THR A C 1
ATOM 649 O O . THR A 1 82 ? -5.316 14.062 6.98 1 98.88 82 THR A O 1
ATOM 652 N N . VAL A 1 83 ? -4.902 13.906 4.781 1 98.81 83 VAL A N 1
ATOM 653 C CA . VAL A 1 83 ? -3.473 14.172 4.898 1 98.81 83 VAL A CA 1
ATOM 654 C C . VAL A 1 83 ? -3.188 15.633 4.57 1 98.81 83 VAL A C 1
ATOM 656 O O . VAL A 1 83 ? -3.541 16.109 3.49 1 98.81 83 VAL A O 1
ATOM 659 N N . MET A 1 84 ? -2.584 16.312 5.512 1 98.62 84 MET A N 1
ATOM 660 C CA . MET A 1 84 ? -2.146 17.688 5.309 1 98.62 84 MET A CA 1
ATOM 661 C C . MET A 1 84 ? -0.662 17.75 4.969 1 98.62 84 MET A C 1
ATOM 663 O O . MET A 1 84 ? 0.169 17.219 5.707 1 98.62 84 MET A O 1
ATOM 667 N N . GLU A 1 85 ? -0.323 18.344 3.904 1 98.81 85 GLU A N 1
ATOM 668 C CA . GLU A 1 85 ? 1.058 18.578 3.494 1 98.81 85 GLU A CA 1
ATOM 669 C C . GLU A 1 85 ? 1.372 20.078 3.463 1 98.81 85 GLU A C 1
ATOM 671 O O . GLU A 1 85 ? 0.593 20.875 2.93 1 98.81 85 GLU A O 1
ATOM 676 N N . LEU A 1 86 ? 2.449 20.453 4.059 1 98.5 86 LEU A N 1
ATOM 677 C CA . LEU A 1 86 ? 2.924 21.844 4.098 1 98.5 86 LEU A CA 1
ATOM 678 C C . LEU A 1 86 ? 4.219 21.984 3.309 1 98.5 86 LEU A C 1
ATOM 680 O O . LEU A 1 86 ? 5.277 21.531 3.748 1 98.5 86 LEU A O 1
ATOM 684 N N . ASP A 1 87 ? 4.133 22.609 2.205 1 97.12 87 ASP A N 1
ATOM 685 C CA . ASP A 1 87 ? 5.293 22.828 1.348 1 97.12 87 ASP A CA 1
ATOM 686 C C . ASP A 1 87 ? 5.996 24.141 1.683 1 97.12 87 ASP A C 1
ATOM 688 O O . ASP A 1 87 ? 5.559 25.203 1.251 1 97.12 87 ASP A O 1
ATOM 692 N N . GLU A 1 88 ? 7.07 24.078 2.287 1 95 88 GLU A N 1
ATOM 693 C CA . GLU A 1 88 ? 7.785 25.266 2.75 1 95 88 GLU A CA 1
ATOM 694 C C . GLU A 1 88 ? 8.414 26.016 1.582 1 95 88 GLU A C 1
ATOM 696 O O . GLU A 1 88 ? 8.758 27.203 1.71 1 95 88 GLU A O 1
ATOM 701 N N . THR A 1 89 ? 8.656 25.359 0.516 1 93.5 89 THR A N 1
ATOM 702 C CA . THR A 1 89 ? 9.344 25.984 -0.607 1 93.5 89 THR A CA 1
ATOM 703 C C . THR A 1 89 ? 8.445 26.984 -1.304 1 93.5 89 THR A C 1
ATOM 705 O O . THR A 1 89 ? 8.914 28.031 -1.783 1 93.5 89 THR A O 1
ATOM 708 N N . ASN A 1 90 ? 7.113 26.766 -1.271 1 93.12 90 ASN A N 1
ATOM 709 C CA . ASN A 1 90 ? 6.23 27.672 -1.99 1 93.12 90 ASN A CA 1
ATOM 710 C C . ASN A 1 90 ? 5.094 28.172 -1.102 1 93.12 90 ASN A C 1
ATOM 712 O O . ASN A 1 90 ? 4.25 28.953 -1.544 1 93.12 90 ASN A O 1
ATOM 716 N N . GLY A 1 91 ? 4.977 27.656 0.079 1 92.94 91 GLY A N 1
ATOM 717 C CA . GLY A 1 91 ? 3.994 28.125 1.045 1 92.94 91 GLY A CA 1
ATOM 718 C C . GLY A 1 91 ? 2.623 27.516 0.844 1 92.94 91 GLY A C 1
ATOM 719 O O . GLY A 1 91 ? 1.648 27.938 1.471 1 92.94 91 GLY A O 1
ATOM 720 N N . GLN A 1 92 ? 2.572 26.5 0.024 1 95.25 92 GLN A N 1
ATOM 721 C CA . GLN A 1 92 ? 1.282 25.891 -0.286 1 95.25 92 GLN A CA 1
ATOM 722 C C . GLN A 1 92 ? 0.939 24.797 0.714 1 95.25 92 GLN A C 1
ATOM 724 O O . GLN A 1 92 ? 1.83 24.109 1.232 1 95.25 92 GLN A O 1
ATOM 729 N N . VAL A 1 93 ? -0.368 24.703 0.987 1 97.56 93 VAL A N 1
ATOM 730 C CA . VAL A 1 93 ? -0.919 23.625 1.81 1 97.56 93 VAL A CA 1
ATOM 731 C C . VAL A 1 93 ? -1.831 22.75 0.962 1 97.56 93 VAL A C 1
ATOM 733 O O . VAL A 1 93 ? -2.65 23.25 0.19 1 97.56 93 VAL A O 1
ATOM 736 N N . LYS A 1 94 ? -1.604 21.516 1.057 1 98 94 LYS A N 1
ATOM 737 C CA . LYS A 1 94 ? -2.43 20.547 0.347 1 98 94 LYS A CA 1
ATOM 738 C C . LYS A 1 94 ? -3.156 19.625 1.323 1 98 94 LYS A C 1
ATOM 740 O O . LYS A 1 94 ? -2.547 19.094 2.252 1 98 94 LYS A O 1
ATOM 745 N N . LEU A 1 95 ? -4.473 19.469 1.159 1 98.19 95 LEU A N 1
ATOM 746 C CA . LEU A 1 95 ? -5.289 18.516 1.901 1 98.19 95 LEU A CA 1
ATOM 747 C C . LEU A 1 95 ? -5.805 17.406 0.985 1 98.19 95 LEU A C 1
ATOM 749 O O . LEU A 1 95 ? -6.508 17.688 0.01 1 98.19 95 LEU A O 1
ATOM 753 N N . THR A 1 96 ? -5.457 16.203 1.254 1 98.81 96 THR A N 1
ATOM 754 C CA . THR A 1 96 ? -5.875 15.062 0.446 1 98.81 96 THR A CA 1
ATOM 755 C C . THR A 1 96 ? -6.695 14.086 1.278 1 98.81 96 THR A C 1
ATOM 757 O O . THR A 1 96 ? -6.262 13.656 2.35 1 98.81 96 THR A O 1
ATOM 760 N N . ARG A 1 97 ? -7.891 13.758 0.839 1 98.88 97 ARG A N 1
ATOM 761 C CA . ARG A 1 97 ? -8.695 12.75 1.515 1 98.88 97 ARG A CA 1
ATOM 762 C C . ARG A 1 97 ? -8.367 11.352 1.005 1 98.88 97 ARG A C 1
ATOM 764 O O . ARG A 1 97 ? -8.57 11.047 -0.173 1 98.88 97 ARG A O 1
ATOM 771 N N . VAL A 1 98 ? -7.824 10.547 1.848 1 98.94 98 VAL A N 1
ATOM 772 C CA . VAL A 1 98 ? -7.523 9.148 1.551 1 98.94 98 VAL A CA 1
ATOM 773 C C . VAL A 1 98 ? -8.672 8.266 2.025 1 98.94 98 VAL A C 1
ATOM 775 O O . VAL A 1 98 ? -8.922 8.148 3.229 1 98.94 98 VAL A O 1
ATOM 778 N N . GLY A 1 99 ? -9.398 7.688 1.086 1 98.56 99 GLY A N 1
ATOM 779 C CA . GLY A 1 99 ? -10.594 6.914 1.365 1 98.56 99 GLY A CA 1
ATOM 780 C C . GLY A 1 99 ? -11.125 6.176 0.15 1 98.56 99 GLY A C 1
ATOM 781 O O . GLY A 1 99 ? -10.508 6.203 -0.917 1 98.56 99 GLY A O 1
ATOM 782 N N . PRO A 1 100 ? -12.18 5.559 0.321 1 95.5 100 PRO A N 1
ATOM 783 C CA . PRO A 1 100 ? -12.664 4.652 -0.724 1 95.5 100 PRO A CA 1
ATOM 784 C C . PRO A 1 100 ? -13.617 5.332 -1.698 1 95.5 100 PRO A C 1
ATOM 786 O O . PRO A 1 100 ? -13.961 4.762 -2.736 1 95.5 100 PRO A O 1
ATOM 789 N N . ASN A 1 101 ? -14.086 6.52 -1.451 1 97.19 101 ASN A N 1
ATOM 790 C CA . ASN A 1 101 ? -15.148 7.117 -2.254 1 97.19 101 ASN A CA 1
ATOM 791 C C . ASN A 1 101 ? -14.586 7.941 -3.408 1 97.19 101 ASN A C 1
ATOM 793 O O . ASN A 1 101 ? -14.461 9.164 -3.301 1 97.19 101 ASN A O 1
ATOM 797 N N . LEU A 1 102 ? -14.422 7.305 -4.523 1 97.25 102 LEU A N 1
ATOM 798 C CA . LEU A 1 102 ? -13.844 7.941 -5.703 1 97.25 102 LEU A CA 1
ATOM 799 C C . LEU A 1 102 ? -14.75 9.062 -6.211 1 97.25 102 LEU A C 1
ATOM 801 O O . LEU A 1 102 ? -14.266 10.047 -6.77 1 97.25 102 LEU A O 1
ATOM 805 N N . LEU A 1 103 ? -16 8.945 -6.004 1 95.38 103 LEU A N 1
ATOM 806 C CA . LEU A 1 103 ? -16.969 9.914 -6.512 1 95.38 103 LEU A CA 1
ATOM 807 C C . LEU A 1 103 ? -16.922 11.203 -5.699 1 95.38 103 LEU A C 1
ATOM 809 O O . LEU A 1 103 ? -17.375 12.25 -6.164 1 95.38 103 LEU A O 1
ATOM 813 N N . GLU A 1 104 ? -16.391 11.117 -4.516 1 95.81 104 GLU A N 1
ATOM 814 C CA . GLU A 1 104 ? -16.234 12.289 -3.664 1 95.81 104 GLU A CA 1
ATOM 815 C C . GLU A 1 104 ? -14.781 12.742 -3.6 1 95.81 104 GLU A C 1
ATOM 817 O O . GLU A 1 104 ? -14.336 13.273 -2.582 1 95.81 104 GLU A O 1
ATOM 822 N N . ASP A 1 105 ? -14 12.344 -4.543 1 95.62 105 ASP A N 1
ATOM 823 C CA . ASP A 1 105 ? -12.625 12.758 -4.762 1 95.62 105 ASP A CA 1
ATOM 824 C C . ASP A 1 105 ? -11.703 12.203 -3.676 1 95.62 105 ASP A C 1
ATOM 826 O O . ASP A 1 105 ? -10.641 12.766 -3.402 1 95.62 105 ASP A O 1
ATOM 830 N N . GLU A 1 106 ? -12.195 11.203 -2.945 1 98.38 106 GLU A N 1
ATOM 831 C CA . GLU A 1 106 ? -11.273 10.453 -2.1 1 98.38 106 GLU A CA 1
ATOM 832 C C . GLU A 1 106 ? -10.352 9.57 -2.936 1 98.38 106 GLU A C 1
ATOM 834 O O . GLU A 1 106 ? -10.711 9.148 -4.035 1 98.38 106 GLU A O 1
ATOM 839 N N . LYS A 1 107 ? -9.18 9.414 -2.449 1 98.62 107 LYS A N 1
ATOM 840 C CA . LYS A 1 107 ? -8.188 8.57 -3.111 1 98.62 107 LYS A CA 1
ATOM 841 C C . LYS A 1 107 ? -7.852 7.344 -2.268 1 98.62 107 LYS A C 1
ATOM 843 O O . LYS A 1 107 ? -7.512 7.469 -1.088 1 98.62 107 LYS A O 1
ATOM 848 N N . PRO A 1 108 ? -7.883 6.172 -2.871 1 98.75 108 PRO A N 1
ATOM 849 C CA . PRO A 1 108 ? -7.527 4.996 -2.074 1 98.75 108 PRO A CA 1
ATOM 850 C C . PRO A 1 108 ? -6.031 4.918 -1.773 1 98.75 108 PRO A C 1
ATOM 852 O O . PRO A 1 108 ? -5.613 4.164 -0.89 1 98.75 108 PRO A O 1
ATOM 855 N N . GLN A 1 109 ? -5.223 5.707 -2.502 1 98.94 109 GLN A N 1
ATOM 856 C CA . GLN A 1 109 ? -3.77 5.77 -2.371 1 98.94 109 GLN A CA 1
ATOM 857 C C . GLN A 1 109 ? -3.27 7.207 -2.467 1 98.94 109 GLN A C 1
ATOM 859 O O . GLN A 1 109 ? -3.738 7.98 -3.307 1 98.94 109 GLN A O 1
ATOM 864 N N . HIS A 1 110 ? -2.338 7.543 -1.594 1 98.94 110 HIS A N 1
ATOM 865 C CA . HIS A 1 110 ? -1.688 8.844 -1.688 1 98.94 110 HIS A CA 1
ATOM 866 C C . HIS A 1 110 ? -0.245 8.781 -1.202 1 98.94 110 HIS A C 1
ATOM 868 O O . HIS A 1 110 ? 0.034 8.195 -0.153 1 98.94 110 HIS A O 1
ATOM 874 N N . THR A 1 111 ? 0.66 9.352 -1.978 1 98.94 111 THR A N 1
ATOM 875 C CA . THR A 1 111 ? 2.068 9.383 -1.595 1 98.94 111 THR A CA 1
ATOM 876 C C . THR A 1 111 ? 2.48 10.789 -1.17 1 98.94 111 THR A C 1
ATOM 878 O O . THR A 1 111 ? 2.287 11.75 -1.918 1 98.94 111 THR A O 1
ATOM 881 N N . VAL A 1 112 ? 2.975 10.945 0.029 1 98.81 112 VAL A N 1
ATOM 882 C CA . VAL A 1 112 ? 3.65 12.156 0.479 1 98.81 112 VAL A CA 1
ATOM 883 C C . VAL A 1 112 ? 5.102 12.148 0.003 1 98.81 112 VAL A C 1
ATOM 885 O O . VAL A 1 112 ? 5.844 11.195 0.27 1 98.81 112 VAL A O 1
ATOM 888 N N . PRO A 1 113 ? 5.527 13.164 -0.729 1 98.06 113 PRO A N 1
ATOM 889 C CA . PRO A 1 113 ? 6.898 13.156 -1.238 1 98.06 113 PRO A CA 1
ATOM 890 C C . PRO A 1 113 ? 7.941 13.32 -0.133 1 98.06 113 PRO A C 1
ATOM 892 O O . PRO A 1 113 ? 7.598 13.688 0.994 1 98.06 113 PRO A O 1
ATOM 895 N N . PRO A 1 114 ? 9.242 13.023 -0.45 1 98.12 114 PRO A N 1
ATOM 896 C CA . PRO A 1 114 ? 10.328 13.172 0.517 1 98.12 114 PRO A CA 1
ATOM 897 C C . PRO A 1 114 ? 10.414 14.578 1.109 1 98.12 114 PRO A C 1
ATOM 899 O O . PRO A 1 114 ? 10.227 15.562 0.393 1 98.12 114 PRO A O 1
ATOM 902 N N . LEU A 1 115 ? 10.57 14.648 2.424 1 97.69 115 LEU A N 1
ATOM 903 C CA . LEU A 1 115 ? 10.938 15.852 3.158 1 97.69 115 LEU A CA 1
ATOM 904 C C . LEU A 1 115 ? 9.758 16.812 3.24 1 97.69 115 LEU A C 1
ATOM 906 O O . LEU A 1 115 ? 9.93 17.984 3.578 1 97.69 115 LEU A O 1
ATOM 910 N N . MET A 1 116 ? 8.586 16.344 2.912 1 98.25 116 MET A N 1
ATOM 911 C CA . MET A 1 116 ? 7.367 17.125 3.072 1 98.25 116 MET A CA 1
ATOM 912 C C . MET A 1 116 ? 6.887 17.094 4.52 1 98.25 116 MET A C 1
ATOM 914 O O . MET A 1 116 ? 6.848 16.031 5.141 1 98.25 116 MET A O 1
ATOM 918 N N . TRP A 1 117 ? 6.613 18.266 5.082 1 98.56 117 TRP A N 1
ATOM 919 C CA . TRP A 1 117 ? 5.891 18.266 6.348 1 98.56 117 TRP A CA 1
ATOM 920 C C . TRP A 1 117 ? 4.461 17.766 6.16 1 98.56 117 TRP A C 1
ATOM 922 O O . TRP A 1 117 ? 3.732 18.266 5.297 1 98.56 117 TRP A O 1
ATOM 932 N N . PHE A 1 118 ? 4.094 16.766 6.98 1 98.5 118 PHE A N 1
ATOM 933 C CA . PHE A 1 118 ? 2.727 16.281 6.809 1 98.5 118 PHE A CA 1
ATOM 934 C C . PHE A 1 118 ? 2.199 15.68 8.102 1 98.5 118 PHE A C 1
ATOM 936 O O . PHE A 1 118 ? 2.98 15.273 8.969 1 98.5 118 PHE A O 1
ATOM 943 N N . GLY A 1 119 ? 0.965 15.711 8.32 1 97.5 119 GLY A N 1
ATOM 944 C CA . GLY A 1 119 ? 0.154 15.047 9.336 1 97.5 119 GLY A CA 1
ATOM 945 C C . GLY A 1 119 ? -1.206 14.617 8.82 1 97.5 119 GLY A C 1
ATOM 946 O O . GLY A 1 119 ? -1.527 14.828 7.648 1 97.5 119 GLY A O 1
ATOM 947 N N . SER A 1 120 ? -1.961 13.922 9.656 1 98.25 120 SER A N 1
ATOM 948 C CA . SER A 1 120 ? -3.268 13.469 9.188 1 98.25 120 SER A CA 1
ATOM 949 C C . SER A 1 120 ? -4.273 13.406 10.328 1 98.25 120 SER A C 1
ATOM 951 O O . SER A 1 120 ? -3.891 13.391 11.5 1 98.25 120 SER A O 1
ATOM 953 N N . PHE A 1 121 ? -5.543 13.438 9.969 1 98.62 121 PHE A N 1
ATOM 954 C CA . PHE A 1 121 ? -6.645 13.383 10.922 1 98.62 121 PHE A CA 1
ATOM 955 C C . PHE A 1 121 ? -7.863 12.703 10.305 1 98.62 121 PHE A C 1
ATOM 957 O O . PHE A 1 121 ? -7.992 12.641 9.086 1 98.62 121 PHE A O 1
ATOM 964 N N . PRO A 1 122 ? -8.742 12.094 11.195 1 98.69 122 PRO A N 1
ATOM 965 C CA . PRO A 1 122 ? -10 11.578 10.656 1 98.69 122 PRO A CA 1
ATOM 966 C C . PRO A 1 122 ? -10.836 12.672 9.984 1 98.69 122 PRO A C 1
ATOM 968 O O . PRO A 1 122 ? -11.242 13.633 10.641 1 98.69 122 PRO A O 1
ATOM 971 N N . THR A 1 123 ? -11.07 12.508 8.75 1 98.69 123 THR A N 1
ATOM 972 C CA . THR A 1 123 ? -11.688 13.539 7.926 1 98.69 123 THR A CA 1
ATOM 973 C C . THR A 1 123 ? -12.977 14.047 8.562 1 98.69 123 THR A C 1
ATOM 975 O O . THR A 1 123 ? -13.227 15.25 8.594 1 98.69 123 THR A O 1
ATOM 978 N N . LYS A 1 124 ? -13.727 13.188 9.133 1 98.31 124 LYS A N 1
ATOM 979 C CA . LYS A 1 124 ? -15.078 13.523 9.57 1 98.31 124 LYS A CA 1
ATOM 980 C C . LYS A 1 124 ? -15.07 14.125 10.969 1 98.31 124 LYS A C 1
ATOM 982 O O . LYS A 1 124 ? -16.109 14.539 11.484 1 98.31 124 LYS A O 1
ATOM 987 N N . ASP A 1 125 ? -13.906 14.148 11.555 1 98.56 125 ASP A N 1
ATOM 988 C CA . ASP A 1 125 ? -13.781 14.742 12.883 1 98.56 125 ASP A CA 1
ATOM 989 C C . ASP A 1 125 ? -13.633 16.266 12.797 1 98.56 125 ASP A C 1
ATOM 991 O O . ASP A 1 125 ? -13.789 16.969 13.797 1 98.56 125 ASP A O 1
ATOM 995 N N . ILE A 1 126 ? -13.266 16.766 11.594 1 98.25 126 ILE A N 1
ATOM 996 C CA . ILE A 1 126 ? -12.859 18.156 11.508 1 98.25 126 ILE A CA 1
ATOM 997 C C . ILE A 1 126 ? -13.594 18.844 10.359 1 98.25 126 ILE A C 1
ATOM 999 O O . ILE A 1 126 ? -13.602 18.328 9.234 1 98.25 126 ILE A O 1
ATOM 1003 N N . THR A 1 127 ? -14.18 19.953 10.664 1 97.69 127 THR A N 1
ATOM 1004 C CA . THR A 1 127 ? -14.68 20.859 9.641 1 97.69 127 THR A CA 1
ATOM 1005 C C . THR A 1 127 ? -13.75 22.062 9.484 1 97.69 127 THR A C 1
ATOM 1007 O O . THR A 1 127 ? -13.391 22.703 10.477 1 97.69 127 THR A O 1
ATOM 1010 N N . ILE A 1 128 ? -13.383 22.359 8.328 1 96.56 128 ILE A N 1
ATOM 1011 C CA . ILE A 1 128 ? -12.453 23.453 8.023 1 96.56 128 ILE A CA 1
ATOM 1012 C C . ILE A 1 128 ? -13.188 24.547 7.262 1 96.56 128 ILE A C 1
ATOM 1014 O O . ILE A 1 128 ? -13.922 24.281 6.309 1 96.56 128 ILE A O 1
ATOM 1018 N N . SER A 1 129 ? -12.992 25.781 7.719 1 96.31 129 SER A N 1
ATOM 1019 C CA . SER A 1 129 ? -13.602 26.906 7.012 1 96.31 129 SER A CA 1
ATOM 1020 C C . SER A 1 129 ? -13.047 27.031 5.598 1 96.31 129 SER A C 1
ATOM 1022 O O . SER A 1 129 ? -11.953 26.531 5.305 1 96.31 129 SER A O 1
ATOM 1024 N N . ALA A 1 130 ? -13.688 27.75 4.793 1 92.31 130 ALA A N 1
ATOM 1025 C CA . ALA A 1 130 ? -13.344 27.859 3.375 1 92.31 130 ALA A CA 1
ATOM 1026 C C . ALA A 1 130 ? -11.945 28.438 3.193 1 92.31 130 ALA A C 1
ATOM 1028 O O . ALA A 1 130 ? -11.211 28.047 2.285 1 92.31 130 ALA A O 1
ATOM 1029 N N . ASP A 1 131 ? -11.602 29.328 4.055 1 90.31 131 ASP A N 1
ATOM 1030 C CA . ASP A 1 131 ? -10.312 30 3.916 1 90.31 131 ASP A CA 1
ATOM 1031 C C . ASP A 1 131 ? -9.227 29.266 4.707 1 90.31 131 ASP A C 1
ATOM 1033 O O . ASP A 1 131 ? -8.062 29.672 4.699 1 90.31 131 ASP A O 1
ATOM 1037 N N . GLY A 1 132 ? -9.617 28.203 5.406 1 89.56 132 GLY A N 1
ATOM 1038 C CA . GLY A 1 132 ? -8.672 27.344 6.113 1 89.56 132 GLY A CA 1
ATOM 1039 C C . GLY A 1 132 ? -8.281 27.891 7.473 1 89.56 132 GLY A C 1
ATOM 1040 O O . GLY A 1 132 ? -7.516 27.266 8.203 1 89.56 132 GLY A O 1
ATOM 1041 N N . SER A 1 133 ? -8.844 28.984 7.922 1 92.31 133 SER A N 1
ATOM 1042 C CA . SER A 1 133 ? -8.352 29.703 9.094 1 92.31 133 SER A CA 1
ATOM 1043 C C . SER A 1 133 ? -8.992 29.172 10.375 1 92.31 133 SER A C 1
ATOM 1045 O O . SER A 1 133 ? -8.453 29.359 11.469 1 92.31 133 SER A O 1
ATOM 1047 N N . HIS A 1 134 ? -10.141 28.562 10.211 1 94.88 134 HIS A N 1
ATOM 1048 C CA . HIS A 1 134 ? -10.875 28.047 11.367 1 94.88 134 HIS A CA 1
ATOM 1049 C C . HIS A 1 134 ? -11.25 26.594 11.188 1 94.88 134 HIS A C 1
ATOM 1051 O O . HIS A 1 134 ? -11.617 26.172 10.086 1 94.88 134 HIS A O 1
ATOM 1057 N N . ILE A 1 135 ? -11.102 25.891 12.344 1 97.31 135 ILE A N 1
ATOM 1058 C CA . ILE A 1 135 ? -11.555 24.516 12.305 1 97.31 135 ILE A CA 1
ATOM 1059 C C . ILE A 1 135 ? -12.531 24.25 13.453 1 97.31 135 ILE A C 1
ATOM 1061 O O . ILE A 1 135 ? -12.523 24.969 14.453 1 97.31 135 ILE A O 1
ATOM 1065 N N . GLU A 1 136 ? -13.422 23.297 13.297 1 98.06 136 GLU A N 1
ATOM 1066 C CA . GLU A 1 136 ? -14.242 22.703 14.344 1 98.06 136 GLU A CA 1
ATOM 1067 C C . GLU A 1 136 ? -13.938 21.219 14.508 1 98.06 136 GLU A C 1
ATOM 1069 O O . GLU A 1 136 ? -13.945 20.469 13.531 1 98.06 136 GLU A O 1
ATOM 1074 N N . VAL A 1 137 ? -13.641 20.859 15.742 1 97.69 137 VAL A N 1
ATOM 1075 C CA . VAL A 1 137 ? -13.266 19.469 16.047 1 97.69 137 VAL A CA 1
ATOM 1076 C C . VAL A 1 137 ? -14.422 18.766 16.75 1 97.69 137 VAL A C 1
ATOM 1078 O O . VAL A 1 137 ? -14.852 19.188 17.828 1 97.69 137 VAL A O 1
ATOM 1081 N N . THR A 1 138 ? -14.93 17.688 16.156 1 97.5 138 THR A N 1
ATOM 1082 C CA . THR A 1 138 ? -16.047 16.922 16.703 1 97.5 138 THR A CA 1
ATOM 1083 C C . THR A 1 138 ? -15.734 15.43 16.688 1 97.5 138 THR A C 1
ATOM 1085 O O . THR A 1 138 ? -16.344 14.672 15.922 1 97.5 138 THR A O 1
ATOM 1088 N N . PRO A 1 139 ? -14.875 15.047 17.578 1 95.56 139 PRO A N 1
ATOM 1089 C CA . PRO A 1 139 ? -14.547 13.625 17.625 1 95.56 139 PRO A CA 1
ATOM 1090 C C . PRO A 1 139 ? -15.758 12.758 17.984 1 95.56 139 PRO A C 1
ATOM 1092 O O . PRO A 1 139 ? -16.688 13.227 18.641 1 95.56 139 PRO A O 1
ATOM 1095 N N . ARG A 1 140 ? -15.695 11.531 17.547 1 97.69 140 ARG A N 1
ATOM 1096 C CA . ARG A 1 140 ? -16.734 10.531 17.781 1 97.69 140 ARG A CA 1
ATOM 1097 C C . ARG A 1 140 ? -16.156 9.312 18.516 1 97.69 140 ARG A C 1
ATOM 1099 O O . ARG A 1 140 ? -15.07 9.383 19.078 1 97.69 140 ARG A O 1
ATOM 1106 N N . ASP A 1 141 ? -16.938 8.273 18.594 1 98.12 141 ASP A N 1
ATOM 1107 C CA . ASP A 1 141 ? -16.5 7.055 19.266 1 98.12 141 ASP A CA 1
ATOM 1108 C C . ASP A 1 141 ? -15.414 6.348 18.453 1 98.12 141 ASP A C 1
ATOM 1110 O O . ASP A 1 141 ? -15.703 5.711 17.438 1 98.12 141 ASP A O 1
ATOM 1114 N N . GLY A 1 142 ? -14.18 6.336 18.938 1 97.94 142 GLY A N 1
ATOM 1115 C CA . GLY A 1 142 ? -13.031 5.816 18.203 1 97.94 142 GLY A CA 1
ATOM 1116 C C . GLY A 1 142 ? -13.07 4.312 18.016 1 97.94 142 GLY A C 1
ATOM 1117 O O . GLY A 1 142 ? -12.328 3.762 17.203 1 97.94 142 GLY A O 1
ATOM 1118 N N . ASP A 1 143 ? -13.844 3.652 18.828 1 98.19 143 ASP A N 1
ATOM 1119 C CA . ASP A 1 143 ? -13.984 2.211 18.641 1 98.19 143 ASP A CA 1
ATOM 1120 C C . ASP A 1 143 ? -14.922 1.89 17.484 1 98.19 143 ASP A C 1
ATOM 1122 O O . ASP A 1 143 ? -14.852 0.802 16.906 1 98.19 143 ASP A O 1
ATOM 1126 N N . LYS A 1 144 ? -15.82 2.844 17.156 1 98.31 144 LYS A N 1
ATOM 1127 C CA . LYS A 1 144 ? -16.781 2.658 16.062 1 98.31 144 LYS A CA 1
ATOM 1128 C C . LYS A 1 144 ? -16.297 3.32 14.781 1 98.31 144 LYS A C 1
ATOM 1130 O O . LYS A 1 144 ? -16.578 2.832 13.68 1 98.31 144 LYS A O 1
ATOM 1135 N N . TYR A 1 145 ? -15.641 4.496 14.984 1 98.5 145 TYR A N 1
ATOM 1136 C CA . TYR A 1 145 ? -15.188 5.27 13.844 1 98.5 145 TYR A CA 1
ATOM 1137 C C . TYR A 1 145 ? -13.664 5.328 13.789 1 98.5 145 TYR A C 1
ATOM 1139 O O . TYR A 1 145 ? -13.023 5.836 14.711 1 98.5 145 TYR A O 1
ATOM 1147 N N . TYR A 1 146 ? -13.094 4.707 12.727 1 98.62 146 TYR A N 1
ATOM 1148 C CA . TYR A 1 146 ? -11.648 4.586 12.555 1 98.62 146 TYR A CA 1
ATOM 1149 C C . TYR A 1 146 ? -11.281 4.48 11.086 1 98.62 146 TYR A C 1
ATOM 1151 O O . TYR A 1 146 ? -12.156 4.348 10.227 1 98.62 146 TYR A O 1
ATOM 1159 N N . THR A 1 147 ? -10.07 4.641 10.836 1 98.62 147 THR A N 1
ATOM 1160 C CA . THR A 1 147 ? -9.484 4.312 9.547 1 98.62 147 THR A CA 1
ATOM 1161 C C . THR A 1 147 ? -8.359 3.293 9.703 1 98.62 147 THR A C 1
ATOM 1163 O O . THR A 1 147 ? -7.453 3.486 10.508 1 98.62 147 THR A O 1
ATOM 1166 N N . LEU A 1 148 ? -8.438 2.17 9.031 1 98.75 148 LEU A N 1
ATOM 1167 C CA . LEU A 1 148 ? -7.32 1.245 8.891 1 98.75 148 LEU A CA 1
ATOM 1168 C C . LEU A 1 148 ? -6.602 1.453 7.562 1 98.75 148 LEU A C 1
ATOM 1170 O O . LEU A 1 148 ? -7.234 1.481 6.508 1 98.75 148 LEU A O 1
ATOM 1174 N N . LEU A 1 149 ? -5.289 1.612 7.66 1 98.81 149 LEU A N 1
ATOM 1175 C CA . LEU A 1 149 ? -4.453 1.918 6.504 1 98.81 149 LEU A CA 1
ATOM 1176 C C . LEU A 1 149 ? -3.264 0.967 6.426 1 98.81 149 LEU A C 1
ATOM 1178 O O . LEU A 1 149 ? -2.887 0.354 7.426 1 98.81 149 LEU A O 1
ATOM 1182 N N . GLY A 1 150 ? -2.77 0.828 5.23 1 98.88 150 GLY A N 1
ATOM 1183 C CA . GLY A 1 150 ? -1.367 0.497 5.043 1 98.88 150 GLY A CA 1
ATOM 1184 C C . GLY A 1 150 ? -0.494 1.715 4.801 1 98.88 150 GLY A C 1
ATOM 1185 O O . GLY A 1 150 ? -0.945 2.703 4.223 1 98.88 150 GLY A O 1
ATOM 1186 N N . VAL A 1 151 ? 0.744 1.599 5.238 1 98.88 151 VAL A N 1
ATOM 1187 C CA . VAL A 1 151 ? 1.728 2.639 4.953 1 98.88 151 VAL A CA 1
ATOM 1188 C C . VAL A 1 151 ? 3.045 1.998 4.523 1 98.88 151 VAL A C 1
ATOM 1190 O O . VAL A 1 151 ? 3.545 1.084 5.188 1 98.88 151 VAL A O 1
ATOM 1193 N N . THR A 1 152 ? 3.555 2.479 3.398 1 98.94 152 THR A N 1
ATOM 1194 C CA . THR A 1 152 ? 4.828 1.957 2.914 1 98.94 152 THR A CA 1
ATOM 1195 C C . THR A 1 152 ? 5.848 3.08 2.762 1 98.94 152 THR A C 1
ATOM 1197 O O . THR A 1 152 ? 5.5 4.195 2.375 1 98.94 152 THR A O 1
ATOM 1200 N N . CYS A 1 153 ? 7.066 2.748 3.111 1 98.94 153 CYS A N 1
ATOM 1201 C CA . CYS A 1 153 ? 8.203 3.652 2.951 1 98.94 153 CYS A CA 1
ATOM 1202 C C . CYS A 1 153 ? 9.344 2.971 2.205 1 98.94 153 CYS A C 1
ATOM 1204 O O . CYS A 1 153 ? 9.633 1.797 2.445 1 98.94 153 CYS A O 1
ATOM 1206 N N . ALA A 1 154 ? 9.914 3.658 1.315 1 98.81 154 ALA A N 1
ATOM 1207 C CA . ALA A 1 154 ? 11.172 3.303 0.658 1 98.81 154 ALA A CA 1
ATOM 1208 C C . ALA A 1 154 ? 12.016 4.543 0.384 1 98.81 154 ALA A C 1
ATOM 1210 O O . ALA A 1 154 ? 11.539 5.508 -0.214 1 98.81 154 ALA A O 1
ATOM 1211 N N . PRO A 1 155 ? 13.289 4.555 0.884 1 98.62 155 PRO A N 1
ATOM 1212 C CA . PRO A 1 155 ? 13.938 3.559 1.743 1 98.62 155 PRO A CA 1
ATOM 1213 C C . PRO A 1 155 ? 13.172 3.32 3.045 1 98.62 155 PRO A C 1
ATOM 1215 O O . PRO A 1 155 ? 12.219 4.043 3.348 1 98.62 155 PRO A O 1
ATOM 1218 N N . ALA A 1 156 ? 13.562 2.293 3.764 1 98.88 156 ALA A N 1
ATOM 1219 C CA . ALA A 1 156 ? 12.859 1.869 4.969 1 98.88 156 ALA A CA 1
ATOM 1220 C C . ALA A 1 156 ? 12.82 2.99 6.004 1 98.88 156 ALA A C 1
ATOM 1222 O O . ALA A 1 156 ? 13.805 3.709 6.191 1 98.88 156 ALA A O 1
ATOM 1223 N N . PHE A 1 157 ? 11.695 3.094 6.668 1 98.44 157 PHE A N 1
ATOM 1224 C CA . PHE A 1 157 ? 11.547 4.07 7.742 1 98.44 157 PHE A CA 1
ATOM 1225 C C . PHE A 1 157 ? 12.5 3.766 8.891 1 98.44 157 PHE A C 1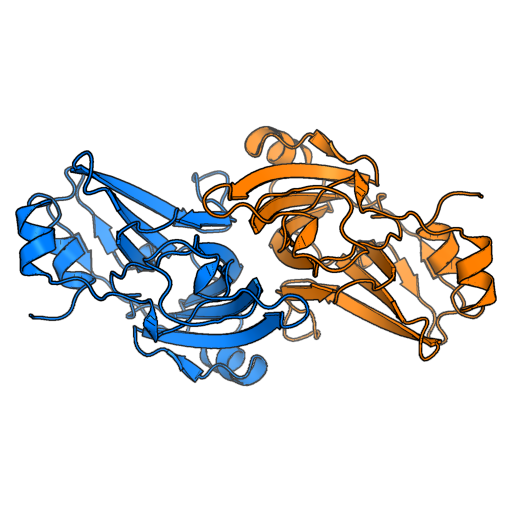
ATOM 1227 O O . PHE A 1 157 ? 12.656 2.605 9.281 1 98.44 157 PHE A O 1
ATOM 1234 N N . GLN A 1 158 ? 13.102 4.789 9.391 1 97.88 158 GLN A N 1
ATOM 1235 C CA . GLN A 1 158 ? 13.891 4.758 10.617 1 97.88 158 GLN A CA 1
ATOM 1236 C C . GLN A 1 158 ? 13.586 5.973 11.492 1 97.88 158 GLN A C 1
ATOM 1238 O O . GLN A 1 158 ? 13.586 7.109 11.008 1 97.88 158 GLN A O 1
ATOM 1243 N N . TYR A 1 159 ? 13.367 5.746 12.781 1 96.44 159 TYR A N 1
ATOM 1244 C CA . TYR A 1 159 ? 13.008 6.824 13.695 1 96.44 159 TYR A CA 1
ATOM 1245 C C . TYR A 1 159 ? 14.102 7.887 13.734 1 96.44 159 TYR A C 1
ATOM 1247 O O . TYR A 1 159 ? 13.82 9.07 13.914 1 96.44 159 TYR A O 1
ATOM 1255 N N . GLU A 1 160 ? 15.312 7.449 13.508 1 97 160 GLU A N 1
ATOM 1256 C CA . GLU A 1 160 ? 16.453 8.359 13.57 1 97 160 GLU A CA 1
ATOM 1257 C C . GLU A 1 160 ? 16.312 9.484 12.555 1 97 160 GLU A C 1
ATOM 1259 O O . GLU A 1 160 ? 16.859 10.578 12.75 1 97 160 GLU A O 1
ATOM 1264 N N . ASP A 1 161 ? 15.531 9.227 11.508 1 97.56 161 ASP A N 1
ATOM 1265 C CA . ASP A 1 161 ? 15.43 10.18 10.406 1 97.56 161 ASP A CA 1
ATOM 1266 C C . ASP A 1 161 ? 14.266 11.148 10.625 1 97.56 161 ASP A C 1
ATOM 1268 O O . ASP A 1 161 ? 14.172 12.172 9.953 1 97.56 161 ASP A O 1
ATOM 1272 N N . SER A 1 162 ? 13.375 10.828 11.523 1 96.31 162 SER A N 1
ATOM 1273 C CA . SER A 1 162 ? 12.117 11.547 11.656 1 96.31 162 SER A CA 1
ATOM 1274 C C . SER A 1 162 ? 12.312 12.867 12.398 1 96.31 162 SER A C 1
ATOM 1276 O O . SER A 1 162 ? 13.008 12.914 13.422 1 96.31 162 SER A O 1
ATOM 1278 N N . GLU A 1 163 ? 11.75 13.922 11.844 1 95.81 163 GLU A N 1
ATOM 1279 C CA . GLU 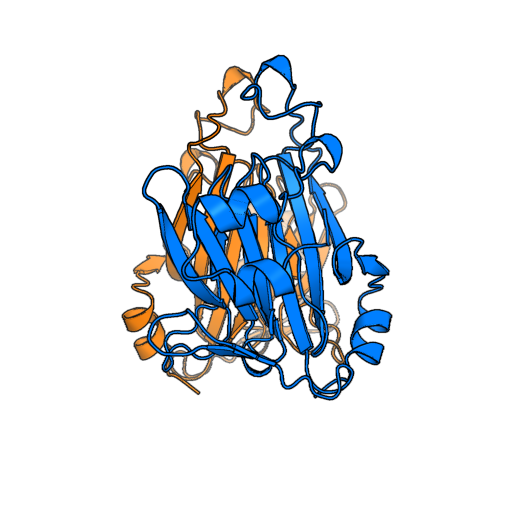A 1 163 ? 11.766 15.25 12.461 1 95.81 163 GLU A CA 1
ATOM 1280 C C . GLU A 1 163 ? 10.367 15.68 12.883 1 95.81 163 GLU A C 1
ATOM 1282 O O . GLU A 1 163 ? 9.438 15.672 12.078 1 95.81 163 GLU A O 1
ATOM 1287 N N . SER A 1 164 ? 10.234 16.062 14.094 1 93.06 164 SER A N 1
ATOM 1288 C CA . SER A 1 164 ? 8.977 16.625 14.57 1 93.06 164 SER A CA 1
ATOM 1289 C C . SER A 1 164 ? 8.906 18.125 14.305 1 93.06 164 SER A C 1
ATOM 1291 O O . SER A 1 164 ? 9.914 18.828 14.445 1 93.06 164 SER A O 1
ATOM 1293 N N . ALA A 1 165 ? 7.805 18.531 13.977 1 92.88 165 ALA A N 1
ATOM 1294 C CA . ALA A 1 165 ? 7.629 19.938 13.664 1 92.88 165 ALA A CA 1
ATOM 1295 C C . ALA A 1 165 ? 7.539 20.781 14.938 1 92.88 165 ALA A C 1
ATOM 1297 O O . ALA A 1 165 ? 6.922 20.359 15.922 1 92.88 165 ALA A O 1
ATOM 1298 N N . LYS A 1 166 ? 8.141 21.938 14.883 1 95.12 166 LYS A N 1
ATOM 1299 C CA . LYS A 1 166 ? 7.855 22.969 15.883 1 95.12 166 LYS A CA 1
ATOM 1300 C C . LYS A 1 166 ? 6.648 23.812 15.477 1 95.12 166 LYS A C 1
ATOM 1302 O O . LYS A 1 166 ? 6.648 24.438 14.414 1 95.12 166 LYS A O 1
ATOM 1307 N N . ARG A 1 167 ? 5.723 23.781 16.359 1 97.56 167 ARG A N 1
ATOM 1308 C CA . ARG A 1 167 ? 4.484 24.5 16.062 1 97.56 167 ARG A CA 1
ATOM 1309 C C . ARG A 1 167 ? 4.766 25.938 15.656 1 97.56 167 ARG A C 1
ATOM 1311 O O . ARG A 1 167 ? 4.242 26.422 14.648 1 97.56 167 ARG A O 1
ATOM 1318 N N . SER A 1 168 ? 5.574 26.656 16.406 1 97.75 168 SER A N 1
ATOM 1319 C CA . SER A 1 168 ? 5.84 28.062 16.172 1 97.75 168 SER A CA 1
ATOM 1320 C C . SER A 1 168 ? 6.465 28.297 14.805 1 97.75 168 SER A C 1
ATOM 1322 O O . SER A 1 168 ? 6.141 29.266 14.117 1 97.75 168 SER A O 1
ATOM 1324 N N . ASP A 1 169 ? 7.332 27.391 14.406 1 97 169 ASP A N 1
ATOM 1325 C CA . ASP A 1 169 ? 7.984 27.5 13.102 1 97 169 ASP A CA 1
ATOM 1326 C C . ASP A 1 169 ? 6.973 27.359 11.969 1 97 169 ASP A C 1
ATOM 1328 O O . ASP A 1 169 ? 6.992 28.125 11.008 1 97 169 ASP A O 1
ATOM 1332 N N . LEU A 1 170 ? 6.105 26.375 12.102 1 97.5 170 LEU A N 1
ATOM 1333 C CA . LEU A 1 170 ? 5.145 26.109 11.031 1 97.5 170 LEU A CA 1
ATOM 1334 C C . LEU A 1 170 ? 4.086 27.203 10.969 1 97.5 170 LEU A C 1
ATOM 1336 O O . LEU A 1 170 ? 3.689 27.625 9.883 1 97.5 170 LEU A O 1
ATOM 1340 N N . VAL A 1 171 ? 3.662 27.672 12.109 1 97.31 171 VAL A N 1
ATOM 1341 C CA . VAL A 1 171 ? 2.65 28.719 12.148 1 97.31 171 VAL A CA 1
ATOM 1342 C C . VAL A 1 171 ? 3.217 30 11.539 1 97.31 171 VAL A C 1
ATOM 1344 O O . VAL A 1 171 ? 2.504 30.734 10.852 1 97.31 171 VAL A O 1
ATOM 1347 N N . ALA A 1 172 ? 4.434 30.281 11.789 1 97.25 172 ALA A N 1
ATOM 1348 C CA . ALA A 1 172 ? 5.07 31.469 11.211 1 97.25 172 ALA A CA 1
ATOM 1349 C C . ALA A 1 172 ? 5.07 31.391 9.68 1 97.25 172 ALA A C 1
ATOM 1351 O O . ALA A 1 172 ? 4.898 32.406 9.008 1 97.25 172 ALA A O 1
ATOM 1352 N N . LYS A 1 173 ? 5.211 30.234 9.133 1 96.94 173 LYS A N 1
ATOM 1353 C CA . LYS A 1 173 ? 5.305 30.047 7.684 1 96.94 173 LYS A CA 1
ATOM 1354 C C . LYS A 1 173 ? 3.924 29.906 7.055 1 96.94 173 LYS A C 1
ATOM 1356 O O . LYS A 1 173 ? 3.723 30.25 5.891 1 96.94 173 LYS A O 1
ATOM 1361 N N . PHE A 1 174 ? 3.012 29.344 7.879 1 97.5 174 PHE A N 1
ATOM 1362 C CA . PHE A 1 174 ? 1.656 29.109 7.402 1 97.5 174 PHE A CA 1
ATOM 1363 C C . PHE A 1 174 ? 0.63 29.672 8.375 1 97.5 174 PHE A C 1
ATOM 1365 O O . PHE A 1 174 ? -0.222 28.953 8.883 1 97.5 174 PHE A O 1
ATOM 1372 N N . PRO A 1 175 ? 0.52 30.953 8.523 1 96.69 175 PRO A N 1
ATOM 1373 C CA . PRO A 1 175 ? -0.302 31.547 9.578 1 96.69 175 PRO A CA 1
ATOM 1374 C C . PRO A 1 175 ? -1.795 31.312 9.375 1 96.69 175 PRO A C 1
ATOM 1376 O O . PRO A 1 175 ? -2.547 31.203 10.344 1 96.69 175 PRO A O 1
ATOM 1379 N N . LYS A 1 176 ? -2.217 31.156 8.156 1 96.25 176 LYS A N 1
ATOM 1380 C CA . LYS A 1 176 ? -3.629 30.938 7.852 1 96.25 176 LYS A CA 1
ATOM 1381 C C . LYS A 1 176 ? -4.125 29.625 8.445 1 96.25 176 LYS A C 1
ATOM 1383 O O . LYS A 1 176 ? -5.309 29.5 8.773 1 96.25 176 LYS A O 1
ATOM 1388 N N . TYR A 1 177 ? -3.201 28.688 8.648 1 97.5 177 TYR A N 1
ATOM 1389 C CA . TYR A 1 177 ? -3.588 27.344 9.086 1 97.5 177 TYR A CA 1
ATOM 1390 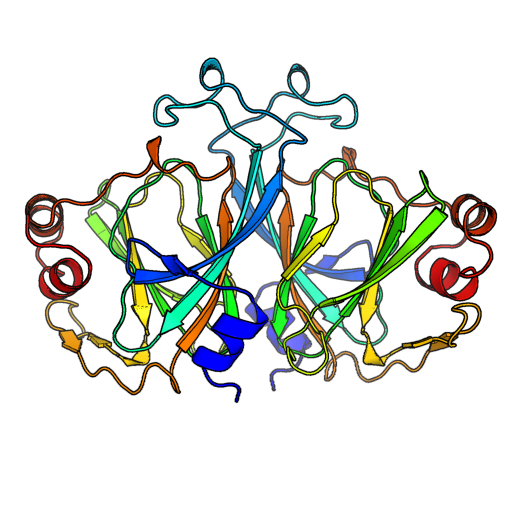C C . TYR A 1 177 ? -3.184 27.109 10.531 1 97.5 177 TYR A C 1
ATOM 1392 O O . TYR A 1 177 ? -2.945 25.969 10.938 1 97.5 177 TYR A O 1
ATOM 1400 N N . GLU A 1 178 ? -3.092 28.094 11.273 1 97.81 178 GLU A N 1
ATOM 1401 C CA . GLU A 1 178 ? -2.65 28 12.664 1 97.81 178 GLU A CA 1
ATOM 1402 C C . GLU A 1 178 ? -3.504 27 13.445 1 97.81 178 GLU A C 1
ATOM 1404 O O . GLU A 1 178 ? -2.979 26.203 14.227 1 97.81 178 GLU A O 1
ATOM 1409 N N . SER A 1 179 ? -4.816 27.031 13.258 1 97.81 179 SER A N 1
ATOM 1410 C CA . SER A 1 179 ? -5.715 26.156 14.016 1 97.81 179 SER A CA 1
ATOM 1411 C C . SER A 1 179 ? -5.434 24.688 13.727 1 97.81 179 SER A C 1
ATOM 1413 O O . SER A 1 179 ? -5.324 23.875 14.648 1 97.81 179 SER A O 1
ATOM 1415 N N . LEU A 1 180 ? -5.281 24.391 12.484 1 97.62 180 LEU A N 1
ATOM 1416 C CA . LEU A 1 180 ? -5.039 23.016 12.094 1 97.62 180 LEU A CA 1
ATOM 1417 C C . LEU A 1 180 ? -3.639 22.562 12.492 1 97.62 180 LEU A C 1
ATOM 1419 O O . LEU A 1 180 ? -3.453 21.453 12.984 1 97.62 180 LEU A O 1
ATOM 1423 N N . ILE A 1 181 ? -2.648 23.453 12.305 1 98.06 181 ILE A N 1
ATOM 1424 C CA . ILE A 1 181 ? -1.278 23.141 12.703 1 98.06 181 ILE A CA 1
ATOM 1425 C C . ILE A 1 181 ? -1.221 22.891 14.203 1 98.06 181 ILE A C 1
ATOM 1427 O O . ILE A 1 181 ? -0.56 21.953 14.656 1 98.06 181 ILE A O 1
ATOM 1431 N N . SER A 1 182 ? -1.966 23.656 14.938 1 97.81 182 SER A N 1
ATOM 1432 C CA . SER A 1 182 ? -1.979 23.5 16.391 1 97.81 182 SER A CA 1
ATOM 1433 C C . SER A 1 182 ? -2.586 22.156 16.797 1 97.81 182 SER A C 1
ATOM 1435 O O . SER A 1 182 ? -2.131 21.531 17.75 1 97.81 182 SER A O 1
ATOM 1437 N N . LEU A 1 183 ? -3.59 21.797 16.125 1 96.56 183 LEU A N 1
ATOM 1438 C CA . LEU A 1 183 ? -4.211 20.5 16.375 1 96.56 183 LEU A CA 1
ATOM 1439 C C . LEU A 1 183 ? -3.23 19.359 16.125 1 96.56 183 LEU A C 1
ATOM 1441 O O . LEU A 1 183 ? -3.219 18.375 16.844 1 96.56 183 LEU A O 1
ATOM 1445 N N . LEU A 1 184 ? -2.316 19.516 15.102 1 96.94 184 LEU A N 1
ATOM 1446 C CA . LEU A 1 184 ? -1.484 18.422 14.609 1 96.94 184 LEU A CA 1
ATOM 1447 C C . LEU A 1 184 ? -0.065 18.531 15.156 1 96.94 184 LEU A C 1
ATOM 1449 O O . LEU A 1 184 ? 0.855 17.891 14.648 1 96.94 184 LEU A O 1
ATOM 1453 N N . THR A 1 185 ? 0.157 19.391 16.078 1 96.62 185 THR A N 1
ATOM 1454 C CA . THR A 1 185 ? 1.457 19.5 16.734 1 96.62 185 THR A CA 1
ATOM 1455 C C . THR A 1 185 ? 1.298 19.594 18.25 1 96.62 185 THR A C 1
ATOM 1457 O O . THR A 1 185 ? 0.21 19.891 18.75 1 96.62 185 THR A O 1
ATOM 1460 N N . SER A 1 186 ? 2.404 19.234 18.922 1 91.75 186 SER A N 1
ATOM 1461 C CA . SER A 1 186 ? 2.449 19.484 20.359 1 91.75 186 SER A CA 1
ATOM 1462 C C . SER A 1 186 ? 2.916 20.906 20.656 1 91.75 186 SER A C 1
ATOM 1464 O O . SER A 1 186 ? 3.521 21.562 19.812 1 91.75 186 SER A O 1
ATOM 1466 N N . PHE A 1 187 ? 2.555 21.297 21.859 1 86.94 187 PHE A N 1
ATOM 1467 C CA . PHE A 1 187 ? 3.102 22.562 22.312 1 86.94 187 PHE A CA 1
ATOM 1468 C C . PHE A 1 187 ? 4.625 22.516 22.328 1 86.94 187 PHE A C 1
ATOM 1470 O O . PHE A 1 187 ? 5.215 21.5 22.719 1 86.94 187 PHE A O 1
ATOM 1477 N N . ASP A 1 188 ? 5.184 23.609 21.875 1 87.56 188 ASP A N 1
ATOM 1478 C CA . ASP A 1 188 ? 6.637 23.688 21.797 1 87.56 188 ASP A CA 1
ATOM 1479 C C . ASP A 1 188 ? 7.273 23.391 23.156 1 87.56 188 ASP A C 1
ATOM 1481 O O . ASP A 1 188 ? 6.699 23.719 24.203 1 87.56 188 ASP A O 1
ATOM 1485 N N . MET B 1 1 ? -22.188 0.073 -5.871 1 82.19 1 MET B N 1
ATOM 1486 C CA . MET B 1 1 ? -20.734 0.042 -6.07 1 82.19 1 MET B CA 1
ATOM 1487 C C . MET B 1 1 ? -20.375 0.473 -7.488 1 82.19 1 MET B C 1
ATOM 1489 O O . MET B 1 1 ? -21.109 0.189 -8.438 1 82.19 1 MET B O 1
ATOM 1493 N N . LEU B 1 2 ? -19.344 1.298 -7.664 1 94.81 2 LEU B N 1
ATOM 1494 C CA . LEU B 1 2 ? -18.859 1.723 -8.977 1 94.81 2 LEU B CA 1
ATOM 1495 C C . LEU B 1 2 ? -18.547 0.519 -9.859 1 94.81 2 LEU B C 1
ATOM 1497 O O . LEU B 1 2 ? -18.047 -0.498 -9.375 1 94.81 2 LEU B O 1
ATOM 1501 N N . ARG B 1 3 ? -18.891 0.737 -11.172 1 97.56 3 ARG B N 1
ATOM 1502 C CA . ARG B 1 3 ? -18.484 -0.27 -12.148 1 97.56 3 ARG B CA 1
ATOM 1503 C C . ARG B 1 3 ? -16.984 -0.177 -12.445 1 97.56 3 ARG B C 1
ATOM 1505 O O . ARG B 1 3 ? -16.391 0.889 -12.297 1 97.56 3 ARG B O 1
ATOM 1512 N N . ALA B 1 4 ? -16.391 -1.356 -12.844 1 98.12 4 ALA B N 1
ATOM 1513 C CA . ALA B 1 4 ? -14.969 -1.375 -13.188 1 98.12 4 ALA B CA 1
ATOM 1514 C C . ALA B 1 4 ? -14.656 -0.331 -14.258 1 98.12 4 ALA B C 1
ATOM 1516 O O . ALA B 1 4 ? -13.641 0.365 -14.172 1 98.12 4 ALA B O 1
ATOM 1517 N N . SER B 1 5 ? -15.516 -0.245 -15.211 1 97.94 5 SER B N 1
ATOM 1518 C CA . SER B 1 5 ? -15.289 0.682 -16.312 1 97.94 5 SER B CA 1
ATOM 1519 C C . SER B 1 5 ? -15.258 2.127 -15.828 1 97.94 5 SER B C 1
ATOM 1521 O O . SER B 1 5 ? -14.5 2.947 -16.344 1 97.94 5 SER B O 1
ATOM 1523 N N . GLU B 1 6 ? -16.062 2.467 -14.867 1 97.94 6 GLU B N 1
ATOM 1524 C CA . GLU B 1 6 ? -16.062 3.807 -14.281 1 97.94 6 GLU B CA 1
ATOM 1525 C C . GLU B 1 6 ? -14.766 4.078 -13.531 1 97.94 6 GLU B C 1
ATOM 1527 O O . GLU B 1 6 ? -14.227 5.188 -13.594 1 97.94 6 GLU B O 1
ATOM 1532 N N . ILE B 1 7 ? -14.297 3.055 -12.859 1 98.25 7 ILE B N 1
ATOM 1533 C CA . ILE B 1 7 ? -13.062 3.188 -12.094 1 98.25 7 ILE B CA 1
ATOM 1534 C C . ILE B 1 7 ? -11.883 3.342 -13.055 1 98.25 7 ILE B C 1
ATOM 1536 O O . ILE B 1 7 ? -11 4.176 -12.828 1 98.25 7 ILE B O 1
ATOM 1540 N N . VAL B 1 8 ? -11.875 2.531 -14.102 1 98.06 8 VAL B N 1
ATOM 1541 C CA . VAL B 1 8 ? -10.828 2.59 -15.117 1 98.06 8 VAL B CA 1
ATOM 1542 C C . VAL B 1 8 ? -10.727 4.008 -15.672 1 98.06 8 VAL B C 1
ATOM 1544 O O . VAL B 1 8 ? -9.633 4.551 -15.82 1 98.06 8 VAL B O 1
ATOM 1547 N N . GLU B 1 9 ? -11.82 4.586 -15.891 1 97.31 9 GLU B N 1
ATOM 1548 C CA . GLU B 1 9 ? -11.852 5.949 -16.406 1 97.31 9 GLU B CA 1
ATOM 1549 C C . GLU B 1 9 ? -11.398 6.949 -15.344 1 97.31 9 GLU B C 1
ATOM 1551 O O . GLU B 1 9 ? -10.539 7.801 -15.617 1 97.31 9 GLU B O 1
ATOM 1556 N N . LYS B 1 10 ? -11.875 6.879 -14.172 1 97.06 10 LYS B N 1
ATOM 1557 C CA . LYS B 1 10 ? -11.617 7.844 -13.102 1 97.06 10 LYS B CA 1
ATOM 1558 C C . LYS B 1 10 ? -10.148 7.82 -12.688 1 97.06 10 LYS B C 1
ATOM 1560 O O . LYS B 1 10 ? -9.578 8.859 -12.328 1 97.06 10 LYS B O 1
ATOM 1565 N N . LEU B 1 11 ? -9.586 6.582 -12.719 1 98.12 11 LEU B N 1
ATOM 1566 C CA . LEU B 1 11 ? -8.219 6.438 -12.234 1 98.12 11 LEU B CA 1
ATOM 1567 C C . LEU B 1 11 ? -7.234 6.332 -13.391 1 98.12 11 LEU B C 1
ATOM 1569 O O . LEU B 1 11 ? -6.047 6.066 -13.188 1 98.12 11 LEU B O 1
ATOM 1573 N N . ASN B 1 12 ? -7.707 6.5 -14.633 1 98 12 ASN B N 1
ATOM 1574 C CA . ASN B 1 12 ? -6.898 6.473 -15.852 1 98 12 ASN B CA 1
ATOM 1575 C C . ASN B 1 12 ? -6.129 5.16 -15.977 1 98 12 ASN B C 1
ATOM 1577 O O . ASN B 1 12 ? -4.945 5.164 -16.328 1 98 12 ASN B O 1
ATOM 1581 N N . LEU B 1 13 ? -6.805 4.066 -15.672 1 98.69 13 LEU B N 1
ATOM 1582 C CA . LEU B 1 13 ? -6.148 2.768 -15.789 1 98.69 13 LEU B CA 1
ATOM 1583 C C . LEU B 1 13 ? -6.004 2.361 -17.25 1 98.69 13 LEU B C 1
ATOM 1585 O O . LEU B 1 13 ? -6.844 2.717 -18.078 1 98.69 13 LEU B O 1
ATOM 1589 N N . THR B 1 14 ? -4.934 1.622 -17.562 1 98.44 14 THR B N 1
ATOM 1590 C CA . THR B 1 14 ? -4.707 1.039 -18.875 1 98.44 14 THR B CA 1
ATOM 1591 C C . THR B 1 14 ? -4.523 -0.473 -18.766 1 98.44 14 THR B C 1
ATOM 1593 O O . THR B 1 14 ? -4.223 -0.996 -17.703 1 98.44 14 THR B O 1
ATOM 1596 N N . PRO B 1 15 ? -4.758 -1.196 -19.812 1 96.5 15 PRO B N 1
ATOM 1597 C CA . PRO B 1 15 ? -4.574 -2.648 -19.75 1 96.5 15 PRO B CA 1
ATOM 1598 C C . PRO B 1 15 ? -3.158 -3.049 -19.344 1 96.5 15 PRO B C 1
ATOM 1600 O O . PRO B 1 15 ? -2.186 -2.447 -19.812 1 96.5 15 PRO B O 1
ATOM 1603 N N . HIS B 1 16 ? -3.088 -3.93 -18.438 1 93.88 16 HIS B N 1
ATOM 1604 C CA . HIS B 1 16 ? -1.812 -4.512 -18.047 1 93.88 16 HIS B CA 1
ATOM 1605 C C . HIS B 1 16 ? -1.406 -5.648 -18.969 1 93.88 16 HIS B C 1
ATOM 1607 O O . HIS B 1 16 ? -2.25 -6.441 -19.391 1 93.88 16 HIS B O 1
ATOM 1613 N N . PRO B 1 17 ? -0.163 -5.895 -19.234 1 84 17 PRO B N 1
ATOM 1614 C CA . PRO B 1 17 ? 0.282 -6.965 -20.141 1 84 17 PRO B CA 1
ATOM 1615 C C . PRO B 1 17 ? -0.079 -8.359 -19.625 1 84 17 PRO B C 1
ATOM 1617 O O . PRO B 1 17 ? -0.338 -9.266 -20.422 1 84 17 PRO B O 1
ATOM 1620 N N . ASP B 1 18 ? -0.207 -8.516 -18.328 1 78.81 18 ASP B N 1
ATOM 1621 C CA . ASP B 1 18 ? -0.422 -9.844 -17.75 1 78.81 18 ASP B CA 1
ATOM 1622 C C . ASP B 1 18 ? -1.862 -10.008 -17.281 1 78.81 18 ASP B C 1
ATOM 1624 O O . ASP B 1 18 ? -2.174 -10.945 -16.547 1 78.81 18 ASP B O 1
ATOM 1628 N N . GLY B 1 19 ? -2.67 -9.047 -17.625 1 85.25 19 GLY B N 1
ATOM 1629 C CA . GLY B 1 19 ? -4.066 -9.164 -17.234 1 85.25 19 GLY B CA 1
ATOM 1630 C C . GLY B 1 19 ? -4.527 -8.055 -16.312 1 85.25 19 GLY B C 1
ATOM 1631 O O . GLY B 1 19 ? -3.768 -7.602 -15.445 1 85.25 19 GLY B O 1
ATOM 1632 N N . GLY B 1 20 ? -5.707 -7.609 -16.516 1 95.06 20 GLY B N 1
ATOM 1633 C CA . GLY B 1 20 ? -6.289 -6.531 -15.742 1 95.06 20 GLY B CA 1
ATOM 1634 C C . GLY B 1 20 ? -5.898 -5.152 -16.234 1 95.06 20 GLY B C 1
ATOM 1635 O O . GLY B 1 20 ? -5.699 -4.957 -17.438 1 95.06 20 GLY B O 1
ATOM 1636 N N . PHE B 1 21 ? -5.977 -4.184 -15.297 1 98.44 21 PHE B N 1
ATOM 1637 C CA . PHE B 1 21 ? -5.664 -2.789 -15.586 1 98.44 21 PHE B CA 1
ATOM 1638 C C . PHE B 1 21 ? -4.719 -2.215 -14.539 1 98.44 21 PHE B C 1
ATOM 1640 O O . PHE B 1 21 ? -4.648 -2.721 -13.414 1 98.44 21 PHE B O 1
ATOM 1647 N N . TYR B 1 22 ? -4.008 -1.21 -14.969 1 98.69 22 TYR B N 1
ATOM 1648 C CA . TYR B 1 22 ? -3.115 -0.614 -13.977 1 98.69 22 TYR B CA 1
ATOM 1649 C C . TYR B 1 22 ? -2.789 0.831 -14.336 1 98.69 22 TYR B C 1
ATOM 1651 O O . TYR B 1 22 ? -3.166 1.31 -15.414 1 98.69 22 TYR B O 1
ATOM 1659 N N . PHE B 1 23 ? -2.189 1.55 -13.461 1 98.75 23 PHE B N 1
ATOM 1660 C CA . PHE B 1 23 ? -1.623 2.883 -13.617 1 98.75 23 PHE B CA 1
ATOM 1661 C C . PHE B 1 23 ? -0.506 3.123 -12.609 1 98.75 23 PHE B C 1
ATOM 1663 O O . PHE B 1 23 ? -0.688 2.906 -11.414 1 98.75 23 PHE B O 1
ATOM 1670 N N . GLU B 1 24 ? 0.677 3.488 -13.141 1 98.75 24 GLU B N 1
ATOM 1671 C CA . GLU B 1 24 ? 1.747 3.842 -12.211 1 98.75 24 GLU B CA 1
ATOM 1672 C C . GLU B 1 24 ? 1.503 5.207 -11.586 1 98.75 24 GLU B C 1
ATOM 1674 O O . GLU B 1 24 ? 1.608 6.238 -12.258 1 98.75 24 GLU B O 1
ATOM 1679 N N . THR B 1 25 ? 1.247 5.207 -10.281 1 98.81 25 THR B N 1
ATOM 1680 C CA . THR B 1 25 ? 0.869 6.43 -9.586 1 98.81 25 THR B CA 1
ATOM 1681 C C . THR B 1 25 ? 2.105 7.168 -9.078 1 98.81 25 THR B C 1
ATOM 1683 O O . THR B 1 25 ? 2.049 8.367 -8.789 1 98.81 25 THR B O 1
ATOM 1686 N N . PHE B 1 26 ? 3.176 6.402 -8.914 1 98.75 26 PHE B N 1
ATOM 1687 C CA . PHE B 1 26 ? 4.352 6.984 -8.281 1 98.75 26 PHE B CA 1
ATOM 1688 C C . PHE B 1 26 ? 5.609 6.199 -8.633 1 98.75 26 PHE B C 1
ATOM 1690 O O . PHE B 1 26 ? 5.582 4.969 -8.688 1 98.75 26 PHE B O 1
ATOM 1697 N N . ARG B 1 27 ? 6.688 6.867 -8.977 1 98.75 27 ARG B N 1
ATOM 1698 C CA . ARG B 1 27 ? 8.062 6.391 -9.094 1 98.75 27 ARG B CA 1
ATOM 1699 C C . ARG B 1 27 ? 9.031 7.332 -8.375 1 98.75 27 ARG B C 1
ATOM 1701 O O . ARG B 1 27 ? 9.102 8.516 -8.703 1 98.75 27 ARG B O 1
ATOM 1708 N N . ASP B 1 28 ? 9.75 6.82 -7.43 1 98.75 28 ASP B N 1
ATOM 1709 C CA . ASP B 1 28 ? 10.539 7.676 -6.547 1 98.75 28 ASP B CA 1
ATOM 1710 C C . ASP B 1 28 ? 11.977 7.793 -7.039 1 98.75 28 ASP B C 1
ATOM 1712 O O . ASP B 1 28 ? 12.828 6.965 -6.703 1 98.75 28 ASP B O 1
ATOM 1716 N N . ASN B 1 29 ? 12.289 8.867 -7.66 1 97.56 29 ASN B N 1
ATOM 1717 C CA . ASN B 1 29 ? 13.633 9.094 -8.18 1 97.56 29 ASN B CA 1
ATOM 1718 C C . ASN B 1 29 ? 14.492 9.891 -7.203 1 97.56 29 ASN B C 1
ATOM 1720 O O . ASN B 1 29 ? 15.594 10.32 -7.543 1 97.56 29 ASN B O 1
ATOM 1724 N N . SER B 1 30 ? 13.984 10.086 -5.973 1 97.62 30 SER B N 1
ATOM 1725 C CA . SER B 1 30 ? 14.766 10.836 -4.992 1 97.62 30 SER B CA 1
ATOM 1726 C C . SER B 1 30 ? 16 10.062 -4.559 1 97.62 30 SER B C 1
ATOM 1728 O O . SER B 1 30 ? 16.969 10.656 -4.07 1 97.62 30 SER B O 1
ATOM 1730 N N . VAL B 1 31 ? 15.945 8.75 -4.68 1 97.88 31 VAL B N 1
ATOM 1731 C CA . VAL B 1 31 ? 17.109 7.879 -4.5 1 97.88 31 VAL B CA 1
ATOM 1732 C C . VAL B 1 31 ? 17.281 6.984 -5.723 1 97.88 31 VAL B C 1
ATOM 1734 O O . VAL B 1 31 ? 16.359 6.227 -6.078 1 97.88 31 VAL B O 1
ATOM 1737 N N . SER B 1 32 ? 18.359 7.102 -6.355 1 97.19 32 SER B N 1
ATOM 1738 C CA . SER B 1 32 ? 18.688 6.25 -7.492 1 97.19 32 SER B CA 1
ATOM 1739 C C . SER B 1 32 ? 19.594 5.09 -7.074 1 97.19 32 SER B C 1
ATOM 1741 O O . SER B 1 32 ? 20.625 5.301 -6.434 1 97.19 32 SER B O 1
ATOM 1743 N N . LEU B 1 33 ? 19.172 3.914 -7.426 1 97.88 33 LEU B N 1
ATOM 1744 C CA . LEU B 1 33 ? 19.953 2.725 -7.086 1 97.88 33 LEU B CA 1
ATOM 1745 C C . LEU B 1 33 ? 20.688 2.188 -8.312 1 97.88 33 LEU B C 1
ATOM 1747 O O . LEU B 1 33 ? 20.062 1.761 -9.281 1 97.88 33 LEU B O 1
ATOM 1751 N N . SER B 1 34 ? 22.016 2.17 -8.18 1 97.06 34 SER B N 1
ATOM 1752 C CA . SER B 1 34 ? 22.828 1.647 -9.266 1 97.06 34 SER B CA 1
ATOM 1753 C C . SER B 1 34 ? 22.781 0.124 -9.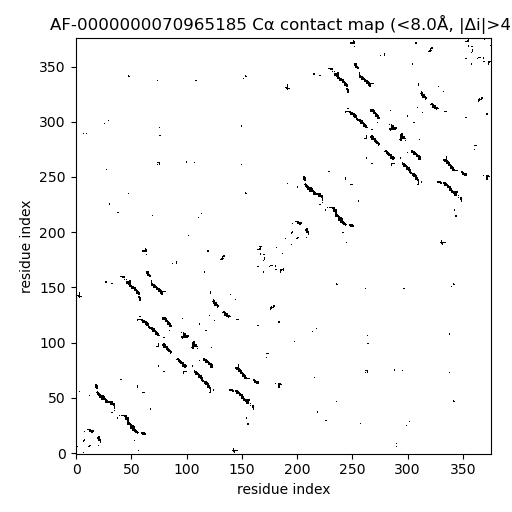312 1 97.06 34 SER B C 1
ATOM 1755 O O . SER B 1 34 ? 22.844 -0.534 -8.273 1 97.06 34 SER B O 1
ATOM 1757 N N . LYS B 1 35 ? 22.766 -0.33 -10.508 1 97.38 35 LYS B N 1
ATOM 1758 C CA . LYS B 1 35 ? 22.797 -1.774 -10.719 1 97.38 35 LYS B CA 1
ATOM 1759 C C . LYS B 1 35 ? 23.969 -2.41 -9.992 1 97.38 35 LYS B C 1
ATOM 1761 O O . LYS B 1 35 ? 23.844 -3.5 -9.43 1 97.38 35 LYS B O 1
ATOM 1766 N N . SER B 1 36 ? 25.078 -1.732 -9.945 1 96.19 36 SER B N 1
ATOM 1767 C CA . SER B 1 36 ? 26.312 -2.279 -9.398 1 96.19 36 SER B CA 1
ATOM 1768 C C . SER B 1 36 ? 26.219 -2.479 -7.891 1 96.19 36 SER B C 1
ATOM 1770 O O . SER B 1 36 ? 27.016 -3.211 -7.301 1 96.19 36 SER B O 1
ATOM 1772 N N . LEU B 1 37 ? 25.266 -1.867 -7.27 1 92.88 37 LEU B N 1
ATOM 1773 C CA . LEU B 1 37 ? 25.141 -1.93 -5.816 1 92.88 37 LEU B CA 1
ATOM 1774 C C . LEU B 1 37 ? 23.984 -2.857 -5.418 1 92.88 37 LEU B C 1
ATOM 1776 O O . LEU B 1 37 ? 23.703 -3.023 -4.23 1 92.88 37 LEU B O 1
ATOM 1780 N N . LEU B 1 38 ? 23.328 -3.43 -6.414 1 97.62 38 LEU B N 1
ATOM 1781 C CA . LEU B 1 38 ? 22.188 -4.305 -6.184 1 97.62 38 LEU B CA 1
ATOM 1782 C C . LEU B 1 38 ? 22.562 -5.762 -6.438 1 97.62 38 LEU B C 1
ATOM 1784 O O . LEU B 1 38 ? 23.547 -6.047 -7.125 1 97.62 38 LEU B O 1
ATOM 1788 N N . PRO B 1 39 ? 21.766 -6.672 -5.816 1 97.31 39 PRO B N 1
ATOM 1789 C CA . PRO B 1 39 ? 21.953 -8.078 -6.176 1 97.31 39 PRO B CA 1
ATOM 1790 C C . PRO B 1 39 ? 21.906 -8.312 -7.684 1 97.31 39 PRO B C 1
ATOM 1792 O O . PRO B 1 39 ? 21.266 -7.559 -8.406 1 97.31 39 PRO B O 1
ATOM 1795 N N . PRO B 1 40 ? 22.469 -9.406 -8.172 1 97.31 40 PRO B N 1
ATOM 1796 C CA . PRO B 1 40 ? 22.656 -9.602 -9.609 1 97.31 40 PRO B CA 1
ATOM 1797 C C . PRO B 1 40 ? 21.328 -9.805 -10.352 1 97.31 40 PRO B C 1
ATOM 1799 O O . PRO B 1 40 ? 21.281 -9.672 -11.57 1 97.31 40 PRO B O 1
ATOM 1802 N N . GLN B 1 41 ? 20.312 -10.102 -9.648 1 97.31 41 GLN B N 1
ATOM 1803 C CA . GLN B 1 41 ? 19.016 -10.32 -10.273 1 97.31 41 GLN B CA 1
ATOM 1804 C C . GLN B 1 41 ? 18.422 -9.008 -10.781 1 97.31 41 GLN B C 1
ATOM 1806 O O . GLN B 1 41 ? 17.469 -9.016 -11.562 1 97.31 41 GLN B O 1
ATOM 1811 N N . TYR B 1 42 ? 18.953 -7.891 -10.211 1 98.5 42 TYR B N 1
ATOM 1812 C CA . TYR B 1 42 ? 18.562 -6.586 -10.742 1 98.5 42 TYR B CA 1
ATOM 1813 C C . TYR B 1 42 ? 19.406 -6.223 -11.961 1 98.5 42 TYR B C 1
ATOM 1815 O O . TYR B 1 42 ? 20.625 -6.102 -11.859 1 98.5 42 TYR B O 1
ATOM 1823 N N . LYS B 1 43 ? 18.797 -5.852 -13.07 1 98.38 43 LYS B N 1
ATOM 1824 C CA . LYS B 1 43 ? 19.516 -5.84 -14.336 1 98.38 43 LYS B CA 1
ATOM 1825 C C . LYS B 1 43 ? 19.797 -4.414 -14.797 1 98.38 43 LYS B C 1
ATOM 1827 O O . LYS B 1 43 ? 20.578 -4.199 -15.719 1 98.38 43 LYS B O 1
ATOM 1832 N N . VAL B 1 44 ? 19.125 -3.439 -14.219 1 98.31 44 VAL B N 1
ATOM 1833 C CA . VAL B 1 44 ? 19.312 -2.049 -14.625 1 98.31 44 VAL B CA 1
ATOM 1834 C C . VAL B 1 44 ? 19.281 -1.144 -13.398 1 98.31 44 VAL B C 1
ATOM 1836 O O . VAL B 1 44 ? 18.859 -1.562 -12.32 1 98.31 44 VAL B O 1
ATOM 1839 N N . ASP B 1 45 ? 19.828 0.101 -13.578 1 98.25 45 ASP B N 1
ATOM 1840 C CA . ASP B 1 45 ? 19.609 1.137 -12.57 1 98.25 45 ASP B CA 1
ATOM 1841 C C . ASP B 1 45 ? 18.125 1.411 -12.383 1 98.25 45 ASP B C 1
ATOM 1843 O O . ASP B 1 45 ? 17.312 1.157 -13.281 1 98.25 45 ASP B O 1
ATOM 1847 N N . ARG B 1 46 ? 17.906 1.902 -11.188 1 97.94 46 ARG B N 1
ATOM 1848 C CA . ARG B 1 46 ? 16.484 2.129 -11.016 1 97.94 46 ARG B CA 1
ATOM 1849 C C . ARG B 1 46 ? 16.203 3.088 -9.859 1 97.94 46 ARG B C 1
ATOM 1851 O O . ARG B 1 46 ? 17.094 3.352 -9.047 1 97.94 46 ARG B O 1
ATOM 1858 N N . ALA B 1 47 ? 14.977 3.547 -9.836 1 98.5 47 ALA B N 1
ATOM 1859 C CA . ALA B 1 47 ? 14.445 4.32 -8.711 1 98.5 47 ALA B CA 1
ATOM 1860 C C . ALA B 1 47 ? 14.258 3.438 -7.484 1 98.5 47 ALA B C 1
ATOM 1862 O O . ALA B 1 47 ? 14.383 2.213 -7.562 1 98.5 47 ALA B O 1
ATOM 1863 N N . VAL B 1 48 ? 13.953 4.016 -6.367 1 98.62 48 VAL B N 1
ATOM 1864 C CA . VAL B 1 48 ? 13.984 3.277 -5.109 1 98.62 48 VAL B CA 1
ATOM 1865 C C . VAL B 1 48 ? 12.641 2.59 -4.883 1 98.62 48 VAL B C 1
ATOM 1867 O O . VAL B 1 48 ? 12.562 1.579 -4.184 1 98.62 48 VAL B O 1
ATOM 1870 N N . SER B 1 49 ? 11.602 3.113 -5.527 1 98.88 49 SER B N 1
ATOM 1871 C CA . SER B 1 49 ? 10.32 2.447 -5.316 1 98.88 49 SER B CA 1
ATOM 1872 C C . SER B 1 49 ? 9.305 2.854 -6.379 1 98.88 49 SER B C 1
ATOM 1874 O O . SER B 1 49 ? 9.484 3.867 -7.059 1 98.88 49 SER B O 1
ATOM 1876 N N . THR B 1 50 ? 8.281 2.064 -6.523 1 98.94 50 THR B N 1
ATOM 1877 C CA . THR B 1 50 ? 7.113 2.383 -7.34 1 98.94 50 THR B CA 1
ATOM 1878 C C . THR B 1 50 ? 5.824 2.023 -6.609 1 98.94 50 THR B C 1
ATOM 1880 O O . THR B 1 50 ? 5.824 1.164 -5.727 1 98.94 50 THR B O 1
ATOM 1883 N N . ALA B 1 51 ? 4.785 2.689 -6.945 1 98.94 51 ALA B N 1
ATOM 1884 C CA . ALA B 1 51 ? 3.412 2.354 -6.578 1 98.94 51 ALA B CA 1
ATOM 1885 C C . ALA B 1 51 ? 2.492 2.393 -7.793 1 98.94 51 ALA B C 1
ATOM 1887 O O . ALA B 1 51 ? 2.635 3.258 -8.664 1 98.94 51 ALA B O 1
ATOM 1888 N N . ILE B 1 52 ? 1.561 1.454 -7.848 1 98.88 52 ILE B N 1
ATOM 1889 C CA . ILE B 1 52 ? 0.58 1.45 -8.922 1 98.88 52 ILE B CA 1
ATOM 1890 C C . ILE B 1 52 ? -0.815 1.206 -8.352 1 98.88 52 ILE B C 1
ATOM 1892 O O . ILE B 1 52 ? -0.957 0.696 -7.242 1 98.88 52 ILE B O 1
ATOM 1896 N N . TYR B 1 53 ? -1.797 1.619 -9.109 1 98.88 53 TYR B N 1
ATOM 1897 C CA . TYR B 1 53 ? -3.104 0.971 -9.062 1 98.88 53 TYR B CA 1
ATOM 1898 C C . TYR B 1 53 ? -3.102 -0.318 -9.875 1 98.88 53 TYR B C 1
ATOM 1900 O O . TYR B 1 53 ? -2.475 -0.39 -10.938 1 98.88 53 TYR B O 1
ATOM 1908 N N . PHE B 1 54 ? -3.764 -1.229 -9.461 1 98.81 54 PHE B N 1
ATOM 1909 C CA . PHE B 1 54 ? -3.971 -2.484 -10.172 1 98.81 54 PHE B CA 1
ATOM 1910 C C . PHE B 1 54 ? -5.402 -2.979 -9.992 1 98.81 54 PHE B C 1
ATOM 1912 O O . PHE B 1 54 ? -5.91 -3.031 -8.867 1 98.81 54 PHE B O 1
ATOM 1919 N N . MET B 1 55 ? -6.066 -3.248 -11.078 1 98.81 55 MET B N 1
ATOM 1920 C CA . MET B 1 55 ? -7.426 -3.775 -11.055 1 98.81 55 MET B CA 1
ATOM 1921 C C . MET B 1 55 ? -7.492 -5.145 -11.719 1 98.81 55 MET B C 1
ATOM 1923 O O . MET B 1 55 ? -7.008 -5.316 -12.844 1 98.81 55 MET B O 1
ATOM 1927 N N . LEU B 1 56 ? -8.047 -6.062 -11.031 1 98.69 56 LEU B N 1
ATOM 1928 C CA . LEU B 1 56 ? -8.273 -7.398 -11.562 1 98.69 56 LEU B CA 1
ATOM 1929 C C . LEU B 1 56 ? -9.758 -7.719 -11.633 1 98.69 56 LEU B C 1
ATOM 1931 O O . LEU B 1 56 ? -10.367 -8.086 -10.625 1 98.69 56 LEU B O 1
ATOM 1935 N N . PRO B 1 57 ? -10.352 -7.629 -12.812 1 98.5 57 PRO B N 1
ATOM 1936 C CA . PRO B 1 57 ? -11.766 -7.996 -12.961 1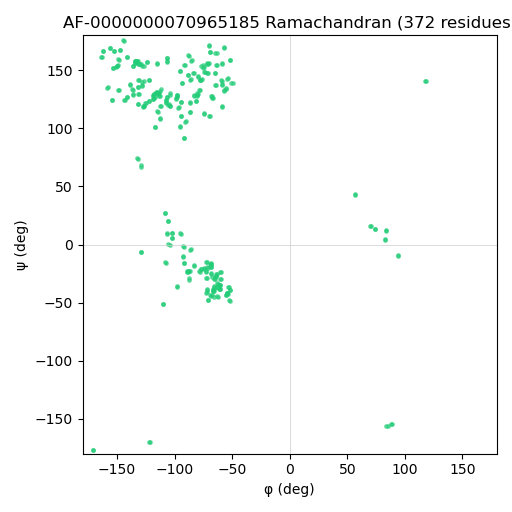 98.5 57 PRO B CA 1
ATOM 1937 C C . PRO B 1 57 ? -11.984 -9.508 -12.992 1 98.5 57 PRO B C 1
ATOM 1939 O O . PRO B 1 57 ? -11.062 -10.258 -13.328 1 98.5 57 PRO B O 1
ATOM 1942 N N . SER B 1 58 ? -13.18 -9.891 -12.578 1 98.5 58 SER B N 1
ATOM 1943 C CA . SER B 1 58 ? -13.57 -11.281 -12.805 1 98.5 58 SER B CA 1
ATOM 1944 C C . SER B 1 58 ? -13.328 -11.695 -14.25 1 98.5 58 SER B C 1
ATOM 1946 O O . SER B 1 58 ? -13.531 -10.898 -15.172 1 98.5 58 SER B O 1
ATOM 1948 N N . GLY B 1 59 ? -12.82 -12.914 -14.398 1 97.5 59 GLY B N 1
ATOM 1949 C CA . GLY B 1 59 ? -12.523 -13.414 -15.734 1 97.5 59 GLY B CA 1
ATOM 1950 C C . GLY B 1 59 ? -11.086 -13.18 -16.156 1 97.5 59 GLY B C 1
ATOM 1951 O O . GLY B 1 59 ? -10.641 -13.68 -17.188 1 97.5 59 GLY B O 1
ATOM 1952 N N . SER B 1 60 ? -10.383 -12.422 -15.367 1 96.94 60 SER B N 1
ATOM 1953 C CA . SER B 1 60 ? -8.961 -12.164 -15.609 1 96.94 60 SER B CA 1
ATOM 1954 C C . SER B 1 60 ? -8.102 -12.742 -14.492 1 96.94 60 SER B C 1
ATOM 1956 O O . SER B 1 60 ? -8.586 -12.969 -13.383 1 96.94 60 SER B O 1
ATOM 1958 N N . VAL B 1 61 ? -6.824 -13.023 -14.797 1 97.12 61 VAL B N 1
ATOM 1959 C CA . VAL B 1 61 ? -5.84 -13.445 -13.805 1 97.12 61 VAL B CA 1
ATOM 1960 C C . VAL B 1 61 ? -4.551 -12.648 -13.977 1 97.12 61 VAL B C 1
ATOM 1962 O O . VAL B 1 61 ? -4.348 -12.008 -15.016 1 97.12 61 VAL B O 1
ATOM 1965 N N . ALA B 1 62 ? -3.791 -12.578 -12.969 1 97.06 62 ALA B N 1
ATOM 1966 C CA . ALA B 1 62 ? -2.4 -12.148 -13.07 1 97.06 62 ALA B CA 1
ATOM 1967 C C . ALA B 1 62 ? -1.455 -13.344 -13.156 1 97.06 62 ALA B C 1
ATOM 1969 O O . ALA B 1 62 ? -1.347 -14.125 -12.203 1 97.06 62 ALA B O 1
ATOM 1970 N N . LYS B 1 63 ? -0.765 -13.445 -14.203 1 96.69 63 LYS B N 1
ATOM 1971 C CA . LYS B 1 63 ? 0.02 -14.641 -14.5 1 96.69 63 LYS B CA 1
ATOM 1972 C C . LYS B 1 63 ? 1.222 -14.75 -13.562 1 96.69 63 LYS B C 1
ATOM 1974 O O . LYS B 1 63 ? 1.733 -13.734 -13.078 1 96.69 63 LYS B O 1
ATOM 1979 N N . ILE B 1 64 ? 1.675 -15.992 -13.406 1 97.25 64 ILE B N 1
ATOM 1980 C CA . ILE B 1 64 ? 2.809 -16.281 -12.539 1 97.25 64 ILE B CA 1
ATOM 1981 C C . ILE B 1 64 ? 4.078 -15.664 -13.125 1 97.25 64 ILE B C 1
ATOM 1983 O O . ILE B 1 64 ? 4.387 -15.867 -14.297 1 97.25 64 ILE B O 1
ATOM 1987 N N . HIS B 1 65 ? 4.738 -14.906 -12.344 1 97.12 65 HIS B N 1
ATOM 1988 C CA . HIS B 1 65 ? 6.012 -14.281 -12.68 1 97.12 65 HIS B CA 1
ATOM 1989 C C . HIS B 1 65 ? 6.895 -14.141 -11.438 1 97.12 65 HIS B C 1
ATOM 1991 O O . HIS B 1 65 ? 6.461 -14.445 -10.328 1 97.12 65 HIS B O 1
ATOM 1997 N N . ARG B 1 66 ? 8.086 -13.852 -11.664 1 97.69 66 ARG B N 1
ATOM 1998 C CA . ARG B 1 66 ? 9.07 -13.664 -10.602 1 97.69 66 ARG B CA 1
ATOM 1999 C C . ARG B 1 66 ? 9.867 -12.383 -10.812 1 97.69 66 ARG B C 1
ATOM 2001 O O . ARG B 1 66 ? 10.266 -12.07 -11.938 1 97.69 66 ARG B O 1
ATOM 2008 N N . ILE B 1 67 ? 10.047 -11.633 -9.734 1 98.25 67 ILE B N 1
ATOM 2009 C CA . ILE B 1 67 ? 10.82 -10.391 -9.75 1 98.25 67 ILE B CA 1
ATOM 2010 C C . ILE B 1 67 ? 11.766 -10.352 -8.555 1 98.25 67 ILE B C 1
ATOM 2012 O O . ILE B 1 67 ? 11.523 -11.023 -7.547 1 98.25 67 ILE B O 1
ATOM 2016 N N . PRO B 1 68 ? 12.828 -9.586 -8.68 1 98.44 68 PRO B N 1
ATOM 2017 C CA . PRO B 1 68 ? 13.812 -9.594 -7.586 1 98.44 68 PRO B CA 1
ATOM 2018 C C . PRO B 1 68 ? 13.359 -8.766 -6.387 1 98.44 68 PRO B C 1
ATOM 2020 O O . PRO B 1 68 ? 13.875 -8.945 -5.277 1 98.44 68 PRO B O 1
ATOM 2023 N N . CYS B 1 69 ? 12.445 -7.84 -6.574 1 98.62 69 CYS B N 1
ATOM 2024 C CA . CYS B 1 69 ? 11.992 -7.027 -5.449 1 98.62 69 CYS B CA 1
ATOM 2025 C C . CYS B 1 69 ? 10.789 -7.66 -4.77 1 98.62 69 CYS B C 1
ATOM 2027 O O . CYS B 1 69 ? 10.094 -8.484 -5.367 1 98.62 69 CYS B O 1
ATOM 2029 N N . ALA B 1 70 ? 10.609 -7.355 -3.496 1 98.75 70 ALA B N 1
ATOM 2030 C CA . ALA B 1 70 ? 9.336 -7.68 -2.85 1 98.75 70 ALA B CA 1
ATOM 2031 C C . ALA B 1 70 ? 8.188 -6.891 -3.471 1 98.75 70 ALA B C 1
ATOM 2033 O O . ALA B 1 70 ? 8.398 -5.797 -4 1 98.75 70 ALA B O 1
ATOM 2034 N N . GLU B 1 71 ? 7.086 -7.445 -3.498 1 98.75 71 GLU B N 1
ATOM 2035 C CA . GLU B 1 71 ? 5.867 -6.809 -3.988 1 98.75 71 GLU B CA 1
ATOM 2036 C C . GLU B 1 71 ? 4.758 -6.863 -2.943 1 98.75 71 GLU B C 1
ATOM 2038 O O . GLU B 1 71 ? 4.406 -7.941 -2.457 1 98.75 71 GLU B O 1
ATOM 2043 N N . THR B 1 72 ? 4.238 -5.734 -2.537 1 98.94 72 THR B N 1
ATOM 2044 C CA . THR B 1 72 ? 3.184 -5.68 -1.531 1 98.94 72 THR B CA 1
ATOM 2045 C C . THR B 1 72 ? 1.845 -5.328 -2.172 1 98.94 72 THR B C 1
ATOM 2047 O O . THR B 1 72 ? 1.734 -4.328 -2.887 1 98.94 72 THR B O 1
ATOM 2050 N N . PHE B 1 73 ? 0.829 -6.141 -1.917 1 98.94 73 PHE B N 1
ATOM 2051 C CA . PHE B 1 73 ? -0.543 -5.914 -2.355 1 98.94 73 PHE B CA 1
ATOM 2052 C C . PHE B 1 73 ? -1.345 -5.195 -1.276 1 98.94 73 PHE B C 1
ATOM 2054 O O . PHE B 1 73 ? -1.214 -5.5 -0.09 1 98.94 73 PHE B O 1
ATOM 2061 N N . HIS B 1 74 ? -2.15 -4.266 -1.681 1 98.94 74 HIS B N 1
ATOM 2062 C CA . HIS B 1 74 ? -3.061 -3.516 -0.82 1 98.94 74 HIS B CA 1
ATOM 2063 C C . HIS B 1 74 ? -4.488 -3.564 -1.353 1 98.94 74 HIS B C 1
ATOM 2065 O O . HIS B 1 74 ? -4.766 -3.064 -2.445 1 98.94 74 HIS B O 1
ATOM 2071 N N . HIS B 1 75 ? -5.426 -4.105 -0.605 1 98.94 75 HIS B N 1
ATOM 2072 C CA . HIS B 1 75 ? -6.809 -4.164 -1.062 1 98.94 75 HIS B CA 1
ATOM 2073 C C . HIS B 1 75 ? -7.523 -2.834 -0.845 1 98.94 75 HIS B C 1
ATOM 2075 O O . HIS B 1 75 ? -7.535 -2.307 0.27 1 98.94 75 HIS B O 1
ATOM 2081 N N . TYR B 1 76 ? -8.133 -2.334 -1.896 1 98.75 76 TYR B N 1
ATOM 2082 C CA . TYR B 1 76 ? -8.828 -1.056 -1.784 1 98.75 76 TYR B CA 1
ATOM 2083 C C . TYR B 1 76 ? -10.336 -1.246 -1.866 1 98.75 76 TYR B C 1
ATOM 2085 O O . TYR B 1 76 ? -11.078 -0.71 -1.043 1 98.75 76 TYR B O 1
ATOM 2093 N N . MET B 1 77 ? -10.742 -1.996 -2.969 1 97.69 77 MET B N 1
ATOM 2094 C CA . MET B 1 77 ? -12.172 -2.08 -3.264 1 97.69 77 MET B CA 1
ATOM 2095 C C . MET B 1 77 ? -12.508 -3.398 -3.949 1 97.69 77 MET B C 1
ATOM 2097 O O . MET B 1 77 ? -11.68 -3.959 -4.672 1 97.69 77 MET B O 1
ATOM 2101 N N . GLY B 1 78 ? -13.758 -3.801 -3.74 1 98 78 GLY B N 1
ATOM 2102 C CA . GLY B 1 78 ? -14.266 -4.973 -4.438 1 98 78 GLY B CA 1
ATOM 2103 C C . GLY B 1 78 ? -14.008 -6.27 -3.693 1 98 78 GLY B C 1
ATOM 2104 O O . GLY B 1 78 ? -13.953 -6.285 -2.463 1 98 78 GLY B O 1
ATOM 2105 N N . GLU B 1 79 ? -13.953 -7.332 -4.449 1 98.12 79 GLU B N 1
ATOM 2106 C CA . GLU B 1 79 ? -13.828 -8.672 -3.887 1 98.12 79 GLU B CA 1
ATOM 2107 C C . GLU B 1 79 ? -12.359 -9.047 -3.682 1 98.12 79 GLU B C 1
ATOM 2109 O O . GLU B 1 79 ? -11.469 -8.383 -4.211 1 98.12 79 GLU B O 1
ATOM 2114 N N . PRO B 1 80 ? -12.086 -10.07 -2.865 1 98.81 80 PRO B N 1
ATOM 2115 C CA . PRO B 1 80 ? -10.688 -10.453 -2.645 1 98.81 80 PRO B CA 1
ATOM 2116 C C . PRO B 1 80 ? -10.062 -11.133 -3.859 1 98.81 80 PRO B C 1
ATOM 2118 O O . PRO B 1 80 ? -10.781 -11.664 -4.715 1 98.81 80 PRO B O 1
ATOM 2121 N N . ILE B 1 81 ? -8.789 -11.039 -3.9 1 98.81 81 ILE B N 1
ATOM 2122 C CA . ILE B 1 81 ? -8.016 -11.922 -4.77 1 98.81 81 ILE B CA 1
ATOM 2123 C C . ILE B 1 81 ? -7.297 -12.969 -3.93 1 98.81 81 ILE B C 1
ATOM 2125 O O . ILE B 1 81 ? -7.113 -12.789 -2.725 1 98.81 81 ILE B O 1
ATOM 2129 N N . THR B 1 82 ? -6.918 -14.031 -4.59 1 98.88 82 THR B N 1
ATOM 2130 C CA . THR B 1 82 ? -5.988 -15 -4.016 1 98.88 82 THR B CA 1
ATOM 2131 C C . THR B 1 82 ? -4.621 -14.898 -4.684 1 98.88 82 THR B C 1
ATOM 2133 O O . THR B 1 82 ? -4.52 -14.961 -5.914 1 98.88 82 THR B O 1
ATOM 2136 N N . VAL B 1 83 ? -3.621 -14.695 -3.877 1 98.81 83 VAL B N 1
ATOM 2137 C CA . VAL B 1 83 ? -2.238 -14.727 -4.344 1 98.81 83 VAL B CA 1
ATOM 2138 C C . VAL B 1 83 ? -1.648 -16.125 -4.121 1 98.81 83 VAL B C 1
ATOM 2140 O O . VAL B 1 83 ? -1.646 -16.625 -2.998 1 98.81 83 VAL B O 1
ATOM 2143 N N . MET B 1 84 ? -1.189 -16.719 -5.195 1 98.62 84 MET B N 1
ATOM 2144 C CA . MET B 1 84 ? -0.496 -18 -5.129 1 98.62 84 MET B CA 1
ATOM 2145 C C . MET B 1 84 ? 1.016 -17.797 -5.164 1 98.62 84 MET B C 1
ATOM 2147 O O . MET B 1 84 ? 1.544 -17.156 -6.07 1 98.62 84 MET B O 1
ATOM 2151 N N . GLU B 1 85 ? 1.696 -18.312 -4.23 1 98.81 85 GLU B N 1
ATOM 2152 C CA . GLU B 1 85 ? 3.154 -18.312 -4.176 1 98.81 85 GLU B CA 1
ATOM 2153 C C . GLU B 1 85 ? 3.707 -19.734 -4.25 1 98.81 85 GLU B C 1
ATOM 2155 O O . GLU B 1 85 ? 3.221 -20.641 -3.559 1 98.81 85 GLU B O 1
ATOM 2160 N N . LEU B 1 86 ? 4.648 -19.953 -5.09 1 98.5 86 LEU B N 1
ATOM 2161 C CA . LEU B 1 86 ? 5.316 -21.234 -5.273 1 98.5 86 LEU B CA 1
ATOM 2162 C C . LEU B 1 86 ? 6.773 -21.156 -4.828 1 98.5 86 LEU B C 1
ATOM 2164 O O . LEU B 1 86 ? 7.602 -20.547 -5.5 1 98.5 86 LEU B O 1
ATOM 2168 N N . ASP B 1 87 ? 7.062 -21.766 -3.752 1 97.06 87 ASP B N 1
ATOM 2169 C CA . ASP B 1 87 ? 8.414 -21.766 -3.209 1 97.06 87 ASP B CA 1
ATOM 2170 C C . ASP B 1 87 ? 9.219 -22.953 -3.734 1 97.06 87 ASP B C 1
ATOM 2172 O O . ASP B 1 87 ? 9.086 -24.062 -3.234 1 97.06 87 ASP B O 1
ATOM 2176 N N . GLU B 1 88 ? 10.086 -22.734 -4.59 1 95 88 GLU B N 1
ATOM 2177 C CA . GLU B 1 88 ? 10.844 -23.797 -5.242 1 95 88 GLU B CA 1
ATOM 2178 C C . GLU B 1 88 ? 11.859 -24.406 -4.281 1 95 88 GLU B C 1
ATOM 2180 O O . GLU B 1 88 ? 12.352 -25.516 -4.52 1 95 88 GLU B O 1
ATOM 2185 N N . THR B 1 89 ? 12.234 -23.703 -3.283 1 93.5 89 THR B N 1
ATOM 2186 C CA . THR B 1 89 ? 13.273 -24.188 -2.379 1 93.5 89 THR B CA 1
ATOM 2187 C C . THR B 1 89 ? 12.75 -25.312 -1.505 1 93.5 89 THR B C 1
ATOM 2189 O O . THR B 1 89 ? 13.484 -26.25 -1.178 1 93.5 89 THR B O 1
ATOM 2192 N N . ASN B 1 90 ? 11.43 -25.312 -1.208 1 93.12 90 ASN B N 1
ATOM 2193 C CA . ASN B 1 90 ? 10.906 -26.344 -0.315 1 93.12 90 ASN B CA 1
ATOM 2194 C C . ASN B 1 90 ? 9.688 -27.031 -0.91 1 93.12 90 ASN B C 1
ATOM 2196 O O . ASN B 1 90 ? 9.117 -27.938 -0.295 1 93.12 90 ASN B O 1
ATOM 2200 N N . GLY B 1 91 ? 9.211 -26.562 -2.012 1 92.94 91 GLY B N 1
ATOM 2201 C CA . GLY B 1 91 ? 8.109 -27.203 -2.717 1 92.94 91 GLY B CA 1
ATOM 2202 C C . GLY B 1 91 ? 6.746 -26.812 -2.168 1 92.94 91 GLY B C 1
ATOM 2203 O O . GLY B 1 91 ? 5.727 -27.391 -2.547 1 92.94 91 GLY B O 1
ATOM 2204 N N . GLN B 1 92 ? 6.742 -25.812 -1.34 1 95.25 92 GLN B N 1
ATOM 2205 C CA . GLN B 1 92 ? 5.484 -25.422 -0.71 1 95.25 92 GLN B CA 1
ATOM 2206 C C . GLN B 1 92 ? 4.734 -24.406 -1.572 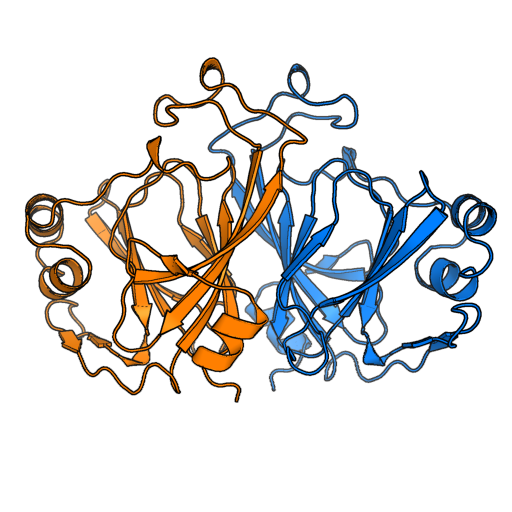1 95.25 92 GLN B C 1
ATOM 2208 O O . GLN B 1 92 ? 5.348 -23.609 -2.283 1 95.25 92 GLN B O 1
ATOM 2213 N N . VAL B 1 93 ? 3.402 -24.531 -1.51 1 97.56 93 VAL B N 1
ATOM 2214 C CA . VAL B 1 93 ? 2.5 -23.578 -2.152 1 97.56 93 VAL B CA 1
ATOM 2215 C C . VAL B 1 93 ? 1.69 -22.844 -1.091 1 97.56 93 VAL B C 1
ATOM 2217 O O . VAL B 1 93 ? 1.17 -23.453 -0.156 1 97.56 93 VAL B O 1
ATOM 2220 N N . LYS B 1 94 ? 1.683 -21.594 -1.221 1 98 94 LYS B N 1
ATOM 2221 C CA . LYS B 1 94 ? 0.908 -20.75 -0.312 1 98 94 LYS B CA 1
ATOM 2222 C C . LYS B 1 94 ? -0.175 -19.984 -1.062 1 98 94 LYS B C 1
ATOM 2224 O O . LYS B 1 94 ? 0.095 -19.375 -2.102 1 98 94 LYS B O 1
ATOM 2229 N N . LEU B 1 95 ? -1.418 -20.031 -0.582 1 98.19 95 LEU B N 1
ATOM 2230 C CA . LEU B 1 95 ? -2.539 -19.234 -1.083 1 98.19 95 LEU B CA 1
ATOM 2231 C C . LEU B 1 95 ? -2.99 -18.219 -0.047 1 98.19 95 LEU B C 1
ATOM 2233 O O . LEU B 1 95 ? -3.385 -18.578 1.062 1 98.19 95 LEU B O 1
ATOM 2237 N N . THR B 1 96 ? -2.912 -16.984 -0.372 1 98.81 96 THR B N 1
ATOM 2238 C CA . THR B 1 96 ? -3.299 -15.914 0.537 1 98.81 96 THR B CA 1
ATOM 2239 C C . THR B 1 96 ? -4.445 -15.094 -0.051 1 98.81 96 THR B C 1
ATOM 2241 O O . THR B 1 96 ? -4.359 -14.625 -1.188 1 98.81 96 THR B O 1
ATOM 2244 N N . ARG B 1 97 ? -5.531 -14.953 0.667 1 98.88 97 ARG B N 1
ATOM 2245 C CA . ARG B 1 97 ? -6.633 -14.102 0.228 1 98.88 97 ARG B CA 1
ATOM 2246 C C . ARG B 1 97 ? -6.414 -12.656 0.671 1 98.88 97 ARG B C 1
ATOM 2248 O O . ARG B 1 97 ? -6.359 -12.375 1.869 1 98.88 97 ARG B O 1
ATOM 2255 N N . VAL B 1 98 ? -6.234 -11.789 -0.258 1 98.94 98 VAL B N 1
ATOM 2256 C CA . VAL B 1 98 ? -6.102 -10.359 -0.015 1 98.94 98 VAL B CA 1
ATOM 2257 C C . VAL B 1 98 ? -7.461 -9.68 -0.176 1 98.94 98 VAL B C 1
ATOM 2259 O O . VAL B 1 98 ? -8.008 -9.633 -1.278 1 98.94 98 VAL B O 1
ATOM 2262 N N . GLY B 1 99 ? -8.016 -9.211 0.933 1 98.56 99 GLY B N 1
ATOM 2263 C CA . GLY B 1 99 ? -9.359 -8.648 0.972 1 98.56 99 GLY B CA 1
ATOM 2264 C C . GLY B 1 99 ? -9.688 -7.98 2.295 1 98.56 99 GLY B C 1
ATOM 2265 O O . GLY B 1 99 ? -8.836 -7.883 3.178 1 98.56 99 GLY B O 1
ATOM 2266 N N . PRO B 1 100 ? -10.836 -7.547 2.402 1 95.56 100 PRO B N 1
ATOM 2267 C CA . PRO B 1 100 ? -11.188 -6.711 3.553 1 95.56 100 PRO B CA 1
ATOM 2268 C C . PRO B 1 100 ? -11.758 -7.52 4.719 1 95.56 100 PRO B C 1
ATOM 2270 O O . PRO B 1 100 ? -11.922 -6.988 5.816 1 95.56 100 PRO B O 1
ATOM 2273 N N . ASN B 1 101 ? -12.07 -8.773 4.566 1 97.25 101 ASN B N 1
ATOM 2274 C CA . ASN B 1 101 ? -12.797 -9.516 5.594 1 97.25 101 ASN B CA 1
ATOM 2275 C C . ASN B 1 101 ? -11.844 -10.219 6.559 1 97.25 101 ASN B C 1
ATOM 2277 O O . ASN B 1 101 ? -11.547 -11.398 6.395 1 97.25 101 ASN B O 1
ATOM 2281 N N . LEU B 1 102 ? -11.523 -9.539 7.617 1 97.31 102 LEU B N 1
ATOM 2282 C CA . LEU B 1 102 ? -10.578 -10.055 8.602 1 97.31 102 LEU B CA 1
ATOM 2283 C C . LEU B 1 102 ? -11.133 -11.297 9.289 1 97.31 102 LEU B C 1
ATOM 2285 O O . LEU B 1 102 ? -10.375 -12.18 9.695 1 97.31 102 LEU B O 1
ATOM 2289 N N . LEU B 1 103 ? -12.406 -11.398 9.383 1 95.38 103 LEU B N 1
ATOM 2290 C CA . LEU B 1 103 ? -13.047 -12.508 10.086 1 95.38 103 LEU B CA 1
ATOM 2291 C C . LEU B 1 103 ? -12.977 -13.789 9.258 1 95.38 103 LEU B C 1
ATOM 2293 O O . LEU B 1 103 ? -13.125 -14.891 9.797 1 95.38 103 LEU B O 1
ATOM 2297 N N . GLU B 1 104 ? -12.781 -13.633 7.996 1 95.81 104 GLU B N 1
ATOM 2298 C CA . GLU B 1 104 ? -12.648 -14.789 7.109 1 95.81 104 GLU B CA 1
ATOM 2299 C C . GLU B 1 104 ? -11.195 -14.992 6.684 1 95.81 104 GLU B C 1
ATOM 2301 O O . GLU B 1 104 ? -10.922 -15.461 5.578 1 95.81 104 GLU B O 1
ATOM 2306 N N . ASP B 1 105 ? -10.273 -14.445 7.418 1 95.62 105 ASP B N 1
ATOM 2307 C CA . ASP B 1 105 ? -8.836 -14.625 7.285 1 95.62 105 ASP B CA 1
ATOM 2308 C C . ASP B 1 105 ? -8.312 -13.945 6.023 1 95.62 105 ASP B C 1
ATOM 2310 O O . ASP B 1 105 ? -7.266 -14.328 5.492 1 95.62 105 ASP B O 1
ATOM 2314 N N . GLU B 1 106 ? -9.133 -13.062 5.457 1 98.38 106 GLU B N 1
ATOM 2315 C CA . GLU B 1 106 ? -8.586 -12.188 4.426 1 98.38 106 GLU B CA 1
ATOM 2316 C C . GLU B 1 106 ? -7.637 -11.156 5.023 1 98.38 106 GLU B C 1
ATOM 2318 O O . GLU B 1 106 ? -7.777 -10.773 6.188 1 98.38 106 GLU B O 1
ATOM 2323 N N . LYS B 1 107 ? -6.66 -10.812 4.27 1 98.62 107 LYS B N 1
ATOM 2324 C CA . LYS B 1 107 ? -5.68 -9.812 4.684 1 98.62 107 LYS B CA 1
ATOM 2325 C C . LYS B 1 107 ? -5.766 -8.562 3.809 1 98.62 107 LYS B C 1
ATOM 2327 O O . LYS B 1 107 ? -5.707 -8.656 2.58 1 98.62 107 LYS B O 1
ATOM 2332 N N . PRO B 1 108 ? -5.855 -7.402 4.422 1 98.75 108 PRO B N 1
ATOM 2333 C CA . PRO B 1 108 ? -5.898 -6.199 3.584 1 98.75 108 PRO B CA 1
ATOM 2334 C C . PRO B 1 108 ? -4.555 -5.887 2.934 1 98.75 108 PRO B C 1
ATOM 2336 O O . PRO B 1 108 ? -4.488 -5.094 1.992 1 98.75 108 PRO B O 1
ATOM 2339 N N . GLN B 1 109 ? -3.475 -6.516 3.424 1 98.94 109 GLN B N 1
ATOM 2340 C CA . GLN B 1 109 ? -2.107 -6.344 2.941 1 98.94 109 GLN B CA 1
ATOM 2341 C C . GLN B 1 109 ? -1.374 -7.68 2.883 1 98.94 109 GLN B C 1
ATOM 2343 O O . GLN B 1 109 ? -1.492 -8.5 3.797 1 98.94 109 GLN B O 1
ATOM 2348 N N . HIS B 1 110 ? -0.627 -7.871 1.809 1 98.94 110 HIS B N 1
ATOM 2349 C CA . HIS B 1 110 ? 0.228 -9.047 1.715 1 98.94 110 HIS B CA 1
ATOM 2350 C C . HIS B 1 110 ? 1.479 -8.758 0.892 1 98.94 110 HIS B C 1
ATOM 2352 O O . HIS B 1 110 ? 1.396 -8.156 -0.182 1 98.94 110 HIS B O 1
ATOM 2358 N N . THR B 1 111 ? 2.617 -9.156 1.414 1 98.94 111 THR B N 1
ATOM 2359 C CA . THR B 1 111 ? 3.875 -8.969 0.699 1 98.94 111 THR B CA 1
ATOM 2360 C C . THR B 1 111 ? 4.395 -10.305 0.16 1 98.94 111 THR B C 1
ATOM 2362 O O . THR B 1 111 ? 4.555 -11.266 0.915 1 98.94 111 THR B O 1
ATOM 2365 N N . VAL B 1 112 ? 4.594 -10.398 -1.128 1 98.81 112 VAL B N 1
ATOM 2366 C CA . VAL B 1 112 ? 5.328 -11.492 -1.754 1 98.81 112 VAL B CA 1
ATOM 2367 C C . VAL B 1 112 ? 6.828 -11.242 -1.644 1 98.81 112 VAL B C 1
ATOM 2369 O O . VAL B 1 112 ? 7.32 -10.195 -2.062 1 98.81 112 VAL B O 1
ATOM 2372 N N . PRO B 1 113 ? 7.582 -12.164 -1.061 1 98.06 113 PRO B N 1
ATOM 2373 C CA . PRO B 1 113 ? 9.016 -11.922 -0.9 1 98.06 113 PRO B CA 1
ATOM 2374 C C . PRO B 1 113 ? 9.773 -11.938 -2.229 1 98.06 113 PRO B C 1
ATOM 2376 O O . PRO B 1 113 ? 9.227 -12.383 -3.244 1 98.06 113 PRO B O 1
ATOM 2379 N N . PRO B 1 114 ? 11.039 -11.43 -2.225 1 98.12 114 PRO B N 1
ATOM 2380 C CA . PRO B 1 114 ? 11.867 -11.414 -3.432 1 98.12 114 PRO B CA 1
ATOM 2381 C C . PRO B 1 114 ? 12.031 -12.805 -4.051 1 98.12 114 PRO B C 1
ATOM 2383 O O . PRO B 1 114 ? 12.18 -13.789 -3.33 1 98.12 114 PRO B O 1
ATOM 2386 N N . LEU B 1 115 ? 11.883 -12.883 -5.371 1 97.69 115 LEU B N 1
ATOM 2387 C CA . LEU B 1 115 ? 12.242 -14.031 -6.191 1 97.69 115 LEU B CA 1
ATOM 2388 C C . LEU B 1 115 ? 11.25 -15.172 -6.004 1 97.69 115 LEU B C 1
ATOM 2390 O O . LEU B 1 115 ? 11.516 -16.312 -6.398 1 97.69 115 LEU B O 1
ATOM 2394 N N . MET B 1 116 ? 10.141 -14.883 -5.402 1 98.25 116 MET B N 1
ATOM 2395 C CA . MET B 1 116 ? 9.062 -15.859 -5.277 1 98.25 116 MET B CA 1
ATOM 2396 C C . MET B 1 116 ? 8.242 -15.93 -6.562 1 98.25 116 MET B C 1
ATOM 2398 O O . MET B 1 116 ? 7.883 -14.898 -7.133 1 98.25 116 MET B O 1
ATOM 2402 N N . TRP B 1 117 ? 8.023 -17.141 -7.059 1 98.5 117 TRP B N 1
ATOM 2403 C CA . TRP B 1 117 ? 7.02 -17.281 -8.117 1 98.5 117 TRP B CA 1
ATOM 2404 C C . TRP B 1 117 ? 5.621 -17.016 -7.574 1 98.5 117 TRP B C 1
ATOM 2406 O O . TRP B 1 117 ? 5.215 -17.609 -6.566 1 98.5 117 TRP B O 1
ATOM 2416 N N . PHE B 1 118 ? 4.906 -16.109 -8.258 1 98.5 118 PHE B N 1
ATOM 2417 C CA . PHE B 1 118 ? 3.564 -15.852 -7.75 1 98.5 118 PHE B CA 1
ATOM 2418 C C . PHE B 1 118 ? 2.646 -15.367 -8.867 1 98.5 118 PHE B C 1
ATOM 2420 O O . PHE B 1 118 ? 3.117 -14.859 -9.883 1 98.5 118 PHE B O 1
ATOM 2427 N N . GLY B 1 119 ? 1.418 -15.594 -8.773 1 97.5 119 GLY B N 1
ATOM 2428 C CA . GLY B 1 119 ? 0.29 -15.094 -9.539 1 97.5 119 GLY B CA 1
ATOM 2429 C C . GLY B 1 119 ? -0.957 -14.883 -8.703 1 97.5 119 GLY B C 1
ATOM 2430 O O . GLY B 1 119 ? -0.946 -15.117 -7.496 1 97.5 119 GLY B O 1
ATOM 2431 N N . SER B 1 120 ? -1.994 -14.344 -9.32 1 98.25 120 SER B N 1
ATOM 2432 C CA . SER B 1 120 ? -3.201 -14.102 -8.539 1 98.25 120 SER B CA 1
ATOM 2433 C C . SER B 1 120 ? -4.453 -14.219 -9.398 1 98.25 120 SER B C 1
ATOM 2435 O O . SER B 1 120 ? -4.375 -14.164 -10.633 1 98.25 120 SER B O 1
ATOM 2437 N N . PHE B 1 121 ? -5.57 -14.43 -8.742 1 98.62 121 PHE B N 1
ATOM 2438 C CA . PHE B 1 121 ? -6.867 -14.578 -9.391 1 98.62 121 PHE B CA 1
ATOM 2439 C C . PHE B 1 121 ? -7.988 -14.094 -8.484 1 98.62 121 PHE B C 1
ATOM 2441 O O . PHE B 1 121 ? -7.828 -14.039 -7.262 1 98.62 121 PHE B O 1
ATOM 2448 N N . PRO B 1 122 ? -9.141 -13.648 -9.117 1 98.69 122 PRO B N 1
ATOM 2449 C CA . PRO B 1 122 ? -10.297 -13.336 -8.273 1 98.69 122 PRO B CA 1
ATOM 2450 C C . PRO B 1 122 ? -10.758 -14.539 -7.449 1 98.69 122 PRO B C 1
ATOM 2452 O O . PRO B 1 122 ? -11.156 -15.562 -8.008 1 98.69 122 PRO B O 1
ATOM 2455 N N . THR B 1 123 ? -10.711 -14.398 -6.195 1 98.69 123 THR B N 1
ATOM 2456 C CA . THR B 1 123 ? -10.93 -15.5 -5.27 1 98.69 123 THR B CA 1
ATOM 2457 C C . THR B 1 123 ? -12.242 -16.219 -5.586 1 98.69 123 THR B C 1
ATOM 2459 O O . THR B 1 123 ? -12.297 -17.453 -5.582 1 98.69 123 THR B O 1
ATOM 2462 N N . LYS B 1 124 ? -13.234 -15.5 -5.922 1 98.31 124 LYS B N 1
ATOM 2463 C CA . LYS B 1 124 ? -14.578 -16.062 -6.023 1 98.31 124 LYS B CA 1
ATOM 2464 C C . LYS B 1 124 ? -14.812 -16.672 -7.402 1 98.31 124 LYS B C 1
ATOM 2466 O O . LYS B 1 124 ? -15.867 -17.266 -7.652 1 98.31 124 LYS B O 1
ATOM 2471 N N . ASP B 1 125 ? -13.844 -16.531 -8.266 1 98.62 125 ASP B N 1
ATOM 2472 C CA . ASP B 1 125 ? -13.953 -17.125 -9.602 1 98.62 125 ASP B CA 1
ATOM 2473 C C . ASP B 1 125 ? -13.547 -18.594 -9.578 1 98.62 125 ASP B C 1
ATOM 2475 O O . ASP B 1 125 ? -13.82 -19.328 -10.531 1 98.62 125 ASP B O 1
ATOM 2479 N N . ILE B 1 126 ? -12.82 -19 -8.508 1 98.25 126 ILE B N 1
ATOM 2480 C CA . ILE B 1 126 ? -12.188 -20.312 -8.555 1 98.25 126 ILE B CA 1
ATOM 2481 C C . ILE B 1 126 ? -12.492 -21.078 -7.266 1 98.25 126 ILE B C 1
ATOM 2483 O O . ILE B 1 126 ? -12.312 -20.562 -6.164 1 98.25 126 ILE B O 1
ATOM 2487 N N . THR B 1 127 ? -12.953 -22.266 -7.457 1 97.69 127 THR B N 1
ATOM 2488 C CA . THR B 1 127 ? -13.023 -23.234 -6.359 1 97.69 127 THR B CA 1
ATOM 2489 C C . THR B 1 127 ? -11.914 -24.266 -6.469 1 97.69 127 THR B C 1
ATOM 2491 O O . THR B 1 127 ? -11.703 -24.844 -7.531 1 97.69 127 THR B O 1
ATOM 2494 N N . ILE B 1 128 ? -11.211 -24.469 -5.457 1 96.62 128 ILE B N 1
ATOM 2495 C CA . ILE B 1 128 ? -10.078 -25.391 -5.418 1 96.62 128 ILE B CA 1
ATOM 2496 C C . ILE B 1 128 ? -10.406 -26.578 -4.52 1 96.62 128 ILE B C 1
ATOM 2498 O O . ILE B 1 128 ? -10.914 -26.406 -3.41 1 96.62 128 ILE B O 1
ATOM 2502 N N . SER B 1 129 ? -10.102 -27.75 -5.02 1 95.94 129 SER B N 1
ATOM 2503 C CA . SER B 1 129 ? -10.312 -28.938 -4.203 1 95.94 129 SER B CA 1
ATOM 2504 C C . SER B 1 129 ? -9.398 -28.938 -2.98 1 95.94 129 SER B C 1
ATOM 2506 O O . SER B 1 129 ? -8.383 -28.234 -2.963 1 95.94 129 SER B O 1
ATOM 2508 N N . ALA B 1 130 ? -9.727 -29.766 -2.08 1 91.69 130 ALA B N 1
ATOM 2509 C CA . ALA B 1 130 ? -9.016 -29.766 -0.8 1 91.69 130 ALA B CA 1
ATOM 2510 C C . ALA B 1 130 ? -7.547 -30.125 -0.986 1 91.69 130 ALA B C 1
ATOM 2512 O O . ALA B 1 130 ? -6.68 -29.609 -0.277 1 91.69 130 ALA B O 1
ATOM 2513 N N . ASP B 1 131 ? -7.348 -30.938 -1.919 1 89.19 131 ASP B N 1
ATOM 2514 C CA . ASP B 1 131 ? -5.973 -31.375 -2.121 1 89.19 131 ASP B CA 1
ATOM 2515 C C . ASP B 1 131 ? -5.254 -30.516 -3.148 1 89.19 131 ASP B C 1
ATOM 2517 O O . ASP B 1 131 ? -4.082 -30.734 -3.453 1 89.19 131 ASP B O 1
ATOM 2521 N N . GLY B 1 132 ? -5.934 -29.578 -3.699 1 89.31 132 GLY B N 1
ATOM 2522 C CA . GLY B 1 132 ? -5.344 -28.594 -4.602 1 89.31 132 GLY B CA 1
ATOM 2523 C C . GLY B 1 132 ? -5.223 -29.094 -6.027 1 89.31 132 GLY B C 1
ATOM 2524 O O . GLY B 1 132 ? -4.762 -28.375 -6.91 1 89.31 132 GLY B O 1
ATOM 2525 N N . SER B 1 133 ? -5.715 -30.266 -6.324 1 92.25 133 SER B N 1
ATOM 2526 C CA . SER B 1 133 ? -5.422 -30.922 -7.598 1 92.25 133 SER B CA 1
ATOM 2527 C C . SER B 1 133 ? -6.445 -30.531 -8.664 1 92.25 133 SER B C 1
ATOM 2529 O O . SER B 1 133 ? -6.176 -30.656 -9.859 1 92.25 133 SER B O 1
ATOM 2531 N N . HIS B 1 134 ? -7.605 -30.125 -8.195 1 94.81 134 HIS B N 1
ATOM 2532 C CA . HIS B 1 134 ? -8.68 -29.766 -9.117 1 94.81 134 HIS B CA 1
ATOM 2533 C C . HIS B 1 134 ? -9.219 -28.375 -8.828 1 94.81 134 HIS B C 1
ATOM 2535 O O . HIS B 1 134 ? -9.352 -27.984 -7.66 1 94.81 134 HIS B O 1
ATOM 2541 N N . ILE B 1 135 ? -9.492 -27.703 -9.969 1 97.31 135 ILE B N 1
ATOM 2542 C CA . ILE B 1 135 ? -10.133 -26.406 -9.789 1 97.31 135 ILE B CA 1
ATOM 2543 C C . ILE B 1 135 ? -11.383 -26.328 -10.664 1 97.31 135 ILE B C 1
ATOM 2545 O O . ILE B 1 135 ? -11.508 -27.062 -11.648 1 97.31 135 ILE B O 1
ATOM 2549 N N . GLU B 1 136 ? -12.336 -25.516 -10.266 1 98.12 136 GLU B N 1
ATOM 2550 C CA . GLU B 1 136 ? -13.477 -25.078 -11.07 1 98.12 136 GLU B CA 1
ATOM 2551 C C . GLU B 1 136 ? -13.461 -23.562 -11.273 1 98.12 136 GLU B C 1
ATOM 2553 O O . GLU B 1 136 ? -13.352 -22.797 -10.312 1 98.12 136 GLU B O 1
ATOM 2558 N N . VAL B 1 137 ? -13.523 -23.188 -12.523 1 97.69 137 VAL B N 1
ATOM 2559 C CA . VAL B 1 137 ? -13.461 -21.781 -12.875 1 97.69 137 VAL B CA 1
ATOM 2560 C C . VAL B 1 137 ? -14.852 -21.281 -13.266 1 97.69 137 VAL B C 1
ATOM 2562 O O . VAL B 1 137 ? -15.453 -21.781 -14.219 1 97.69 137 VAL B O 1
ATOM 2565 N N . THR B 1 138 ? -15.359 -20.281 -12.547 1 97.5 138 THR B N 1
ATOM 2566 C CA . THR B 1 138 ? -16.672 -19.703 -12.797 1 97.5 138 THR B CA 1
ATOM 2567 C C . THR B 1 138 ? -16.609 -18.188 -12.828 1 97.5 138 THR B C 1
ATOM 2569 O O . THR B 1 138 ? -17.125 -17.516 -11.922 1 97.5 138 THR B O 1
ATOM 2572 N N . PRO B 1 139 ? -16.078 -17.672 -13.898 1 95.75 139 PRO B N 1
ATOM 2573 C CA . PRO B 1 139 ? -16 -16.219 -13.992 1 95.75 139 PRO B CA 1
ATOM 2574 C C . PRO B 1 139 ? -17.391 -15.562 -14.023 1 95.75 139 PRO B C 1
ATOM 2576 O O . PRO B 1 139 ? -18.359 -16.188 -14.445 1 95.75 139 PRO B O 1
ATOM 2579 N N . ARG B 1 140 ? -17.422 -14.344 -13.594 1 97.75 140 ARG B N 1
ATOM 2580 C CA . ARG B 1 140 ? -18.641 -13.531 -13.547 1 97.75 140 ARG B CA 1
ATOM 2581 C C . ARG B 1 140 ? -18.469 -12.25 -14.359 1 97.75 140 ARG B C 1
ATOM 2583 O O . ARG B 1 140 ? -17.562 -12.148 -15.188 1 97.75 140 ARG B O 1
ATOM 2590 N N . ASP B 1 141 ? -19.406 -11.352 -14.234 1 98.12 141 ASP B N 1
ATOM 2591 C CA . ASP B 1 141 ? -19.344 -10.094 -14.961 1 98.12 141 ASP B CA 1
ATOM 2592 C C . ASP B 1 141 ? -18.219 -9.203 -14.43 1 98.12 141 ASP B C 1
ATOM 2594 O O . ASP B 1 141 ? -18.344 -8.609 -13.367 1 98.12 141 ASP B O 1
ATOM 2598 N N . GLY B 1 142 ? -17.172 -9.008 -15.195 1 97.94 142 GLY B N 1
ATOM 2599 C CA . GLY B 1 142 ? -15.977 -8.305 -14.766 1 97.94 142 GLY B CA 1
ATOM 2600 C C . GLY B 1 142 ? -16.203 -6.82 -14.547 1 97.94 142 GLY B C 1
ATOM 2601 O O . GLY B 1 142 ? -15.391 -6.141 -13.922 1 97.94 142 GLY B O 1
ATOM 2602 N N . ASP B 1 143 ? -17.25 -6.309 -15.109 1 98.19 143 ASP B N 1
ATOM 2603 C CA . ASP B 1 143 ? -17.562 -4.902 -14.875 1 98.19 143 ASP B CA 1
ATOM 2604 C C . ASP B 1 143 ? -18.234 -4.715 -13.508 1 98.19 143 ASP B C 1
ATOM 2606 O O . ASP B 1 143 ? -18.188 -3.621 -12.945 1 98.19 143 ASP B O 1
ATOM 2610 N N . LYS B 1 144 ? -18.859 -5.801 -12.984 1 98.25 144 LYS B N 1
ATOM 2611 C CA . LYS B 1 144 ? -19.547 -5.754 -11.695 1 98.25 144 LYS B CA 1
ATOM 2612 C C . LYS B 1 144 ? -18.672 -6.305 -10.578 1 98.25 144 LYS B C 1
ATOM 2614 O O . LYS B 1 144 ? -18.734 -5.848 -9.438 1 98.25 144 LYS B O 1
ATOM 2619 N N . TYR B 1 145 ? -17.891 -7.355 -10.969 1 98.56 145 TYR B N 1
ATOM 2620 C CA . TYR B 1 145 ? -17.047 -8.023 -9.984 1 98.56 145 TYR B CA 1
ATOM 2621 C C . TYR B 1 145 ? -15.57 -7.836 -10.305 1 98.56 145 TYR B C 1
ATOM 2623 O O . TYR B 1 145 ? -15.102 -8.25 -11.367 1 98.56 145 TYR B O 1
ATOM 2631 N N . TYR B 1 146 ? -14.875 -7.113 -9.398 1 98.62 146 TYR B N 1
ATOM 2632 C CA . TYR B 1 146 ? -13.477 -6.758 -9.586 1 98.62 146 TYR B CA 1
ATOM 2633 C C . TYR B 1 146 ? -12.773 -6.562 -8.25 1 98.62 146 TYR B C 1
ATOM 2635 O O . TYR B 1 146 ? -13.422 -6.555 -7.199 1 98.62 146 TYR B O 1
ATOM 2643 N N . THR B 1 147 ? -11.531 -6.52 -8.305 1 98.62 147 THR B N 1
ATOM 2644 C CA . THR B 1 147 ? -10.711 -6.074 -7.188 1 98.62 147 THR B CA 1
ATOM 2645 C C . THR B 1 147 ? -9.836 -4.891 -7.594 1 98.62 147 THR B C 1
ATOM 2647 O O . THR B 1 147 ? -9.133 -4.949 -8.602 1 98.62 147 THR B O 1
ATOM 2650 N N . LEU B 1 148 ? -9.922 -3.785 -6.902 1 98.75 148 LEU B N 1
ATOM 2651 C CA . LEU B 1 148 ? -8.969 -2.688 -7.023 1 98.75 148 LEU B CA 1
ATOM 2652 C C . LEU B 1 148 ? -7.922 -2.748 -5.914 1 98.75 148 LEU B C 1
ATOM 2654 O O . LEU B 1 148 ? -8.266 -2.857 -4.738 1 98.75 148 LEU B O 1
ATOM 2658 N N . LEU B 1 149 ? -6.656 -2.689 -6.332 1 98.81 149 LEU B N 1
ATOM 2659 C CA . LEU B 1 149 ? -5.527 -2.834 -5.422 1 98.81 149 LEU B CA 1
ATOM 2660 C C . LEU B 1 149 ? -4.527 -1.701 -5.613 1 98.81 149 LEU B C 1
ATOM 2662 O O . LEU B 1 149 ? -4.5 -1.061 -6.668 1 98.81 149 LEU B O 1
ATOM 2666 N N . GLY B 1 150 ? -3.799 -1.461 -4.578 1 98.88 150 GLY B N 1
ATOM 2667 C CA . GLY B 1 150 ? -2.463 -0.902 -4.727 1 98.88 150 GLY B CA 1
ATOM 2668 C C . GLY B 1 150 ? -1.373 -1.957 -4.73 1 98.88 150 GLY B C 1
ATOM 2669 O O . GLY B 1 150 ? -1.498 -2.99 -4.07 1 98.88 150 GLY B O 1
ATOM 2670 N N . VAL B 1 151 ? -0.317 -1.651 -5.453 1 98.88 151 VAL B N 1
ATOM 2671 C CA . VAL B 1 151 ? 0.861 -2.512 -5.441 1 98.88 151 VAL B CA 1
ATOM 2672 C C . VAL B 1 151 ? 2.123 -1.66 -5.332 1 98.88 151 VAL B C 1
ATOM 2674 O O . VAL B 1 151 ? 2.295 -0.695 -6.082 1 98.88 151 VAL B O 1
ATOM 2677 N N . THR B 1 152 ? 2.959 -2.029 -4.367 1 98.94 152 THR B N 1
ATOM 2678 C CA . THR B 1 152 ? 4.207 -1.297 -4.195 1 98.94 152 THR B CA 1
ATOM 2679 C C . THR B 1 152 ? 5.406 -2.234 -4.316 1 98.94 152 THR B C 1
ATOM 2681 O O . THR B 1 152 ? 5.348 -3.385 -3.879 1 98.94 152 THR B O 1
ATOM 2684 N N . CYS B 1 153 ? 6.434 -1.711 -4.938 1 98.94 153 CYS B N 1
ATOM 2685 C CA . CYS B 1 153 ? 7.703 -2.414 -5.078 1 98.94 153 CYS B CA 1
ATOM 2686 C C . CYS B 1 153 ? 8.867 -1.541 -4.613 1 98.94 153 CYS B C 1
ATOM 2688 O O . CYS B 1 153 ? 8.891 -0.34 -4.887 1 98.94 153 CYS B O 1
ATOM 2690 N N . ALA B 1 154 ? 9.742 -2.109 -3.914 1 98.81 154 ALA B N 1
ATOM 2691 C CA . ALA B 1 154 ? 11.047 -1.543 -3.572 1 98.81 154 ALA B CA 1
ATOM 2692 C C . ALA B 1 154 ? 12.125 -2.625 -3.537 1 98.81 154 ALA B C 1
ATOM 2694 O O . ALA B 1 154 ? 11.961 -3.645 -2.863 1 98.81 154 ALA B O 1
ATOM 2695 N N . PRO B 1 155 ? 13.219 -2.434 -4.332 1 98.62 155 PRO B N 1
ATOM 2696 C CA . PRO B 1 155 ? 13.461 -1.358 -5.297 1 98.62 155 PRO B CA 1
ATOM 2697 C C . PRO B 1 155 ? 12.375 -1.272 -6.367 1 98.62 155 PRO B C 1
ATOM 2699 O O . PRO B 1 155 ? 11.5 -2.141 -6.438 1 98.62 155 PRO B O 1
ATOM 2702 N N . ALA B 1 156 ? 12.414 -0.212 -7.137 1 98.88 156 ALA B N 1
ATOM 2703 C CA . ALA B 1 156 ? 11.375 0.067 -8.133 1 98.88 156 ALA B CA 1
ATOM 2704 C C . ALA B 1 156 ? 11.273 -1.066 -9.148 1 98.88 156 ALA B C 1
ATOM 2706 O O . ALA B 1 156 ? 12.289 -1.614 -9.578 1 98.88 156 ALA B O 1
ATOM 2707 N N . PHE B 1 157 ? 10.062 -1.364 -9.531 1 98.44 157 PHE B N 1
ATOM 2708 C CA . PHE B 1 157 ? 9.82 -2.377 -10.547 1 98.44 157 PHE B CA 1
ATOM 2709 C C . PHE B 1 157 ? 10.398 -1.947 -11.891 1 98.44 157 PHE B C 1
ATOM 2711 O O . PHE B 1 157 ? 10.273 -0.787 -12.289 1 98.44 157 PHE B O 1
ATOM 2718 N N . GLN B 1 158 ? 11.016 -2.881 -12.531 1 97.81 158 GLN B N 1
ATOM 2719 C CA . GLN B 1 158 ? 11.461 -2.752 -13.914 1 97.81 158 GLN B CA 1
ATOM 2720 C C . GLN B 1 158 ? 11.156 -4.02 -14.703 1 97.81 158 GLN B C 1
ATOM 2722 O O . GLN B 1 158 ? 11.453 -5.129 -14.258 1 97.81 158 GLN B O 1
ATOM 2727 N N . TYR B 1 159 ? 10.602 -3.861 -15.914 1 96.44 159 TYR B N 1
ATOM 2728 C CA . TYR B 1 159 ? 10.211 -5 -16.734 1 96.44 159 TYR B CA 1
ATOM 2729 C C . TYR B 1 159 ? 11.414 -5.871 -17.062 1 96.44 159 TYR B C 1
ATOM 2731 O O . TYR B 1 159 ? 11.297 -7.094 -17.188 1 96.44 159 TYR B O 1
ATOM 2739 N N . GLU B 1 160 ? 12.555 -5.238 -17.125 1 96.94 160 GLU B N 1
ATOM 2740 C CA . GLU B 1 160 ? 13.781 -5.953 -17.484 1 96.94 160 GLU B CA 1
ATOM 2741 C C . GLU B 1 160 ? 14.078 -7.066 -16.484 1 96.94 160 GLU B C 1
ATOM 2743 O O . GLU B 1 160 ? 14.734 -8.047 -16.828 1 96.94 160 GLU B O 1
ATOM 2748 N N . ASP B 1 161 ? 13.539 -6.914 -15.266 1 97.5 161 ASP B N 1
ATOM 2749 C CA . ASP B 1 161 ? 13.867 -7.852 -14.195 1 97.5 161 ASP B CA 1
ATOM 2750 C C . ASP B 1 161 ? 12.859 -9 -14.148 1 97.5 161 ASP B C 1
ATOM 2752 O O . ASP B 1 161 ? 13.102 -10.016 -13.492 1 97.5 161 ASP B O 1
ATOM 2756 N N . SER B 1 162 ? 11.734 -8.844 -14.797 1 96.25 162 SER B N 1
ATOM 2757 C CA . SER B 1 162 ? 10.609 -9.766 -14.641 1 96.25 162 SER B CA 1
ATOM 2758 C C . SER B 1 162 ? 10.836 -11.047 -15.438 1 96.25 162 SER B C 1
ATOM 2760 O O . SER B 1 162 ? 11.266 -11 -16.594 1 96.25 162 SER B O 1
ATOM 2762 N N . GLU B 1 163 ? 10.594 -12.156 -14.781 1 95.75 163 GLU B N 1
ATOM 2763 C CA . GLU B 1 163 ? 10.672 -13.477 -15.414 1 95.75 163 GLU B CA 1
ATOM 2764 C C . GLU B 1 163 ? 9.297 -14.133 -15.492 1 95.75 163 GLU B C 1
ATOM 2766 O O . GLU B 1 163 ? 8.602 -14.258 -14.484 1 95.75 163 GLU B O 1
ATOM 2771 N N . SER B 1 164 ? 8.945 -14.555 -16.641 1 93 164 SER B N 1
ATOM 2772 C CA . SER B 1 164 ? 7.719 -15.328 -16.812 1 93 164 SER B CA 1
ATOM 2773 C C . SER B 1 164 ? 7.965 -16.812 -16.578 1 93 164 SER B C 1
ATOM 2775 O O . SER B 1 164 ? 9 -17.344 -16.969 1 93 164 SER B O 1
ATOM 2777 N N . ALA B 1 165 ? 7.055 -17.391 -15.984 1 92.88 165 ALA B N 1
ATOM 2778 C CA . ALA B 1 165 ? 7.191 -18.812 -15.664 1 92.88 165 ALA B CA 1
ATOM 2779 C C . ALA B 1 165 ? 6.93 -19.672 -16.891 1 92.88 165 ALA B C 1
ATOM 2781 O O . ALA B 1 165 ? 6.039 -19.375 -17.688 1 92.88 165 ALA B O 1
ATOM 2782 N N . LYS B 1 166 ? 7.719 -20.719 -17 1 95 166 LYS B N 1
ATOM 2783 C CA . LYS B 1 166 ? 7.367 -21.797 -17.922 1 95 166 LYS B CA 1
ATOM 2784 C C . LYS B 1 166 ? 6.445 -22.812 -17.25 1 95 166 LYS B C 1
ATOM 2786 O O . LYS B 1 166 ? 6.801 -23.406 -16.234 1 95 166 LYS B O 1
ATOM 2791 N N . ARG B 1 167 ? 5.332 -22.953 -17.891 1 97.62 167 ARG B N 1
ATOM 2792 C CA . ARG B 1 167 ? 4.336 -23.844 -17.312 1 97.62 167 ARG B CA 1
ATOM 2793 C C . ARG B 1 167 ? 4.938 -25.219 -17.016 1 97.62 167 ARG B C 1
ATOM 2795 O O . ARG B 1 167 ? 4.758 -25.75 -15.922 1 97.62 167 ARG B O 1
ATOM 2802 N N . SER B 1 168 ? 5.645 -25.797 -17.938 1 97.75 168 SER B N 1
ATOM 2803 C CA . SER B 1 168 ? 6.184 -27.156 -17.812 1 97.75 168 SER B CA 1
ATOM 2804 C C . SER B 1 168 ? 7.152 -27.25 -16.641 1 97.75 168 SER B C 1
ATOM 2806 O O . SER B 1 168 ? 7.164 -28.25 -15.914 1 97.75 168 SER B O 1
ATOM 2808 N N . ASP B 1 169 ? 7.922 -26.203 -16.438 1 97 169 ASP B N 1
ATOM 2809 C CA . ASP B 1 169 ? 8.883 -26.188 -15.344 1 97 169 ASP B CA 1
ATOM 2810 C C . ASP B 1 169 ? 8.164 -26.172 -13.992 1 97 169 ASP B C 1
ATOM 2812 O O . ASP B 1 169 ? 8.539 -26.922 -13.078 1 97 169 ASP B O 1
ATOM 2816 N N . LEU B 1 170 ? 7.137 -25.359 -13.891 1 97.5 170 LEU B N 1
ATOM 2817 C CA . LEU B 1 170 ? 6.43 -25.234 -12.625 1 97.5 170 LEU B CA 1
ATOM 2818 C C . LEU B 1 170 ? 5.609 -26.484 -12.328 1 97.5 170 LEU B C 1
ATOM 2820 O O . LEU B 1 170 ? 5.562 -26.938 -11.188 1 97.5 170 LEU B O 1
ATOM 2824 N N . VAL B 1 171 ? 5.016 -27.047 -13.336 1 97.31 171 VAL B N 1
ATOM 2825 C CA . VAL B 1 171 ? 4.207 -28.25 -13.148 1 97.31 171 VAL B CA 1
ATOM 2826 C C . VAL B 1 171 ? 5.102 -29.406 -12.727 1 97.31 171 VAL B C 1
ATOM 2828 O O . VAL B 1 171 ? 4.707 -30.234 -11.898 1 97.31 171 VAL B O 1
ATOM 2831 N N . ALA B 1 172 ? 6.25 -29.484 -13.266 1 97.25 172 ALA B N 1
ATOM 2832 C CA . ALA B 1 172 ? 7.191 -30.547 -12.883 1 97.25 172 ALA B CA 1
ATOM 2833 C C . ALA B 1 172 ? 7.547 -30.438 -11.398 1 97.25 172 ALA B C 1
ATOM 2835 O O . ALA B 1 172 ? 7.707 -31.469 -10.727 1 97.25 172 ALA B O 1
ATOM 2836 N N . LYS B 1 173 ? 7.633 -29.25 -10.891 1 96.94 173 LYS B N 1
ATOM 2837 C CA . LYS B 1 173 ? 8.047 -29.031 -9.508 1 96.94 173 LYS B CA 1
ATOM 2838 C C . LYS B 1 173 ? 6.852 -29.094 -8.555 1 96.94 173 LYS B C 1
ATOM 2840 O O . LYS B 1 173 ? 7 -29.453 -7.387 1 96.94 173 LYS B O 1
ATOM 2845 N N . PHE B 1 174 ? 5.684 -28.719 -9.109 1 97.5 174 PHE B N 1
ATOM 2846 C CA . PHE B 1 174 ? 4.461 -28.688 -8.312 1 97.5 174 PHE B CA 1
ATOM 2847 C C . PHE B 1 174 ? 3.338 -29.438 -9.016 1 97.5 174 PHE B C 1
ATOM 2849 O O . PHE B 1 174 ? 2.279 -28.859 -9.289 1 97.5 174 PHE B O 1
ATOM 2856 N N . PRO B 1 175 ? 3.412 -30.703 -9.172 1 96.62 175 PRO B N 1
ATOM 2857 C CA . PRO B 1 175 ? 2.467 -31.453 -10.008 1 96.62 175 PRO B CA 1
ATOM 2858 C C . PRO B 1 175 ? 1.048 -31.438 -9.445 1 96.62 175 PRO B C 1
ATOM 2860 O O . PRO B 1 175 ? 0.077 -31.484 -10.203 1 96.62 175 PRO B O 1
ATOM 2863 N N . LYS B 1 176 ? 0.913 -31.344 -8.156 1 96.25 176 LYS B N 1
ATOM 2864 C CA . LYS B 1 176 ? -0.398 -31.344 -7.516 1 96.25 176 LYS B CA 1
ATOM 2865 C C . LYS B 1 176 ? -1.228 -30.141 -7.949 1 96.25 176 LYS B C 1
ATOM 2867 O O . LYS B 1 176 ? -2.459 -30.203 -7.969 1 96.25 176 LYS B O 1
ATOM 2872 N N . TYR B 1 177 ? -0.546 -29.078 -8.352 1 97.5 177 TYR B N 1
ATOM 2873 C CA . TYR B 1 177 ? -1.234 -27.828 -8.648 1 97.5 177 TYR B CA 1
ATOM 2874 C C . TYR B 1 177 ? -1.238 -27.562 -10.148 1 97.5 177 TYR B C 1
ATOM 2876 O O . TYR B 1 177 ? -1.291 -26.406 -10.578 1 97.5 177 TYR B O 1
ATOM 2884 N N . GLU B 1 178 ? -1.176 -28.531 -10.906 1 97.75 178 GLU B N 1
ATOM 2885 C CA . GLU B 1 178 ? -1.105 -28.391 -12.359 1 97.75 178 GLU B CA 1
ATOM 2886 C C . GLU B 1 178 ? -2.271 -27.562 -12.891 1 97.75 178 GLU B C 1
ATOM 2888 O O . GLU B 1 178 ? -2.088 -26.703 -13.758 1 97.75 178 GLU B O 1
ATOM 2893 N N . SER B 1 179 ? -3.471 -27.797 -12.398 1 97.81 179 SER B N 1
ATOM 2894 C CA . SER B 1 179 ? -4.652 -27.109 -12.898 1 97.81 179 SER B CA 1
ATOM 2895 C C . SER B 1 179 ? -4.555 -25.594 -12.648 1 97.81 179 SER B C 1
ATOM 2897 O O . SER B 1 179 ? -4.805 -24.797 -13.555 1 97.81 179 SER B O 1
ATOM 2899 N N . LEU B 1 180 ? -4.148 -25.25 -11.484 1 97.56 180 LEU B N 1
ATOM 2900 C CA . LEU B 1 180 ? -4.051 -23.844 -11.133 1 97.56 180 LEU B CA 1
ATOM 2901 C C . LEU B 1 180 ? -2.877 -23.188 -11.852 1 97.56 180 LEU B C 1
ATOM 2903 O O . LEU B 1 180 ? -3 -22.062 -12.352 1 97.56 180 LEU B O 1
ATOM 2907 N N . ILE B 1 181 ? -1.748 -23.891 -11.914 1 98.06 181 ILE B N 1
ATOM 2908 C CA . ILE B 1 181 ? -0.582 -23.375 -12.625 1 98.06 181 ILE B CA 1
ATOM 2909 C C . ILE B 1 181 ? -0.934 -23.156 -14.094 1 98.06 181 ILE B C 1
ATOM 2911 O O . ILE B 1 181 ? -0.562 -22.125 -14.672 1 98.06 181 ILE B O 1
ATOM 2915 N N . SER B 1 182 ? -1.706 -24.031 -14.648 1 97.75 182 SER B N 1
ATOM 2916 C CA . SER B 1 182 ? -2.096 -23.906 -16.047 1 97.75 182 SER B CA 1
ATOM 2917 C C . SER B 1 182 ? -2.992 -22.688 -16.266 1 97.75 182 SER B C 1
ATOM 2919 O O . SER B 1 182 ? -2.891 -22.016 -17.297 1 97.75 182 SER B O 1
ATOM 2921 N N . LEU B 1 183 ? -3.844 -22.484 -15.359 1 96.5 183 LEU B N 1
ATOM 2922 C CA . LEU B 1 183 ? -4.711 -21.312 -15.438 1 96.5 183 LEU B CA 1
ATOM 2923 C C . LEU B 1 183 ? -3.896 -20.031 -15.398 1 96.5 183 LEU B C 1
ATOM 2925 O O . LEU B 1 183 ? -4.227 -19.062 -16.094 1 96.5 183 LEU B O 1
ATOM 2929 N N . LEU B 1 184 ? -2.746 -20.016 -14.641 1 96.88 184 LEU B N 1
ATOM 2930 C CA . LEU B 1 184 ? -2.008 -18.797 -14.344 1 96.88 184 LEU B CA 1
ATOM 2931 C C . LEU B 1 184 ? -0.765 -18.688 -15.227 1 96.88 184 LEU B C 1
ATOM 2933 O O . LEU B 1 184 ? 0.141 -17.906 -14.93 1 96.88 184 LEU B O 1
ATOM 2937 N N . THR B 1 185 ? -0.644 -19.516 -16.188 1 96.56 185 THR B N 1
ATOM 2938 C CA . THR B 1 185 ? 0.461 -19.438 -17.141 1 96.56 185 THR B CA 1
ATOM 2939 C C . THR B 1 185 ? -0.045 -19.578 -18.562 1 96.56 185 THR B C 1
ATOM 2941 O O . THR B 1 185 ? -1.163 -20.047 -18.797 1 96.56 185 THR B O 1
ATOM 2944 N N . SER B 1 186 ? 0.791 -19.062 -19.484 1 91.62 186 SER B N 1
ATOM 2945 C CA . SER B 1 186 ? 0.524 -19.328 -20.891 1 91.62 186 SER B CA 1
ATOM 2946 C C . SER B 1 186 ? 1.127 -20.656 -21.328 1 91.62 186 SER B C 1
ATOM 2948 O O . SER B 1 186 ? 2.023 -21.188 -20.672 1 91.62 186 SER B O 1
ATOM 2950 N N . PHE B 1 187 ? 0.548 -21.141 -22.406 1 86.62 187 PHE B N 1
ATOM 2951 C CA . PHE B 1 187 ? 1.163 -22.312 -23 1 86.62 187 PHE B CA 1
ATOM 2952 C C . PHE B 1 187 ? 2.605 -22.031 -23.406 1 86.62 187 PHE B C 1
ATOM 2954 O O . PHE B 1 187 ? 2.916 -20.938 -23.891 1 86.62 187 PHE B O 1
ATOM 2961 N N . ASP B 1 188 ? 3.416 -23 -23.094 1 87.38 188 ASP B N 1
ATOM 2962 C CA . ASP B 1 188 ? 4.84 -22.844 -23.391 1 87.38 188 ASP B CA 1
ATOM 2963 C C . ASP B 1 188 ? 5.07 -22.516 -24.859 1 87.38 188 ASP B C 1
ATOM 2965 O O . ASP B 1 188 ? 4.309 -22.953 -25.719 1 87.38 188 ASP B O 1
#

Nearest PDB structures (foldseek):
  3loi-assembly1_A  TM=9.048E-01  e=1.335E-15  Branchiostoma belcheri tsingtauense
  1yud-assembly5_I  TM=9.195E-01  e=6.900E-15  Shewanella oneidensis MR-1
  3m3i-assembly3_F  TM=8.084E-01  e=2.069E-15  Leishmania major
  1znp-assembly4_D  TM=9.126E-01  e=1.842E-13  Agrobacterium fabrum str. C58
  6orm-assembly1_A  TM=8.623E-01  e=7.863E-05  Thevetia peruviana

Solvent-accessible surface area (backbone atoms only — not comparable to full-atom values): 19257 Å² total; per-residue (Å²): 131,82,40,44,66,57,47,34,60,76,64,60,40,40,79,36,96,56,45,38,30,28,33,81,77,44,70,41,68,89,45,72,42,51,33,90,79,44,64,83,64,45,76,55,63,36,34,31,21,30,34,28,43,36,34,42,27,32,77,38,42,34,45,35,30,28,35,61,37,32,40,34,42,32,33,47,43,76,52,37,33,29,39,39,35,47,39,79,91,79,61,49,72,46,79,44,44,38,16,79,47,60,91,75,67,22,27,43,61,49,70,47,59,56,61,40,36,30,28,34,36,38,40,84,28,50,48,67,42,94,83,44,52,44,69,45,82,54,61,58,59,31,49,79,38,30,23,36,29,39,39,37,24,36,49,29,79,53,77,86,38,53,40,74,57,52,38,69,62,51,30,73,70,37,57,56,35,37,51,57,47,52,72,32,34,60,84,120,131,83,40,44,66,58,48,34,60,77,64,60,41,40,78,36,97,56,45,36,30,28,33,81,77,43,70,40,68,90,45,72,43,53,34,89,79,44,63,81,65,46,77,55,62,36,32,30,21,30,33,26,43,36,32,42,26,32,75,38,42,34,45,36,30,28,35,61,38,33,41,33,42,32,31,46,43,75,52,37,33,28,40,40,35,47,40,81,90,79,61,49,74,46,79,43,41,37,14,80,48,61,92,76,68,24,29,43,59,48,70,47,60,54,62,40,34,31,29,35,36,38,40,85,29,49,48,67,41,93,79,42,53,44,68,46,82,54,61,58,59,31,48,79,39,32,24,37,28,39,39,37,24,38,49,30,78,54,75,87,36,53,40,74,56,50,38,69,63,50,31,72,68,40,57,55,35,36,51,59,48,53,72,31,35,60,84,119

Radius of gyration: 21.27 Å; Cα contacts (8 Å, |Δi|>4): 947; chains: 2; bounding box: 48×63×46 Å

Foldseek 3Di:
DAFPVVVCVVVVWDADPQAFTKAWPDFAQVDKDACVNDDVLDPGIGTFKTKMKTKHFFVIKRAWKAFQWKKKKAFDDFAWKWKWWADLVVRDIDIATQDDDVVVVHHRMDIDHHGITMMMHRPVQWDADPQQQDIHGHTDDRRHGMTIIMMMTGPYDDPVSMGGDALVVRCVSHVSNSVVNPVRHDHD/DAFPVRVCVVVVWDADPQKFTKAWPDFAQVDKDACVNDDVLDPGIGTFKTKMKTKHFFVIKGAWKAFQWKKKKAFDDFAWKWKWWADLVVRDIDIATQDDDVVVVHHRMDIDHHGITMMMHRPVQWDADPQQQDIHGHTDDRRHGMTIIMMMTGPYDDPVSMGGDALVVRCVSHVSNSVVNPVRHDHD